Protein AF-A0A1E3Y481-F1 (afdb_monomer_lite)

Structure (mmCIF, N/CA/C/O backbone):
data_AF-A0A1E3Y481-F1
#
_entry.id   AF-A0A1E3Y481-F1
#
loop_
_atom_site.group_PDB
_atom_site.id
_atom_site.type_symbol
_atom_site.label_atom_id
_atom_site.label_alt_id
_atom_site.label_comp_id
_atom_site.label_asym_id
_atom_site.label_entity_id
_atom_site.label_seq_id
_atom_site.pdbx_PDB_ins_code
_atom_site.Cartn_x
_atom_site.Cartn_y
_atom_site.Cartn_z
_atom_site.occupancy
_atom_site.B_iso_or_equiv
_atom_site.auth_seq_id
_atom_site.auth_comp_id
_atom_site.auth_asym_id
_atom_site.auth_atom_id
_atom_site.pdbx_PDB_model_num
ATOM 1 N N . MET A 1 1 ? 5.334 -4.000 24.394 1.00 36.66 1 MET A N 1
ATOM 2 C CA . MET A 1 1 ? 6.433 -3.438 23.581 1.00 36.66 1 MET A CA 1
ATOM 3 C C . MET A 1 1 ? 5.927 -3.309 22.149 1.00 36.66 1 MET A C 1
ATOM 5 O O . MET A 1 1 ? 5.441 -4.319 21.649 1.00 36.66 1 MET A O 1
ATOM 9 N N . PRO A 1 2 ? 5.956 -2.126 21.507 1.00 49.66 2 PRO A N 1
ATOM 10 C CA . PRO A 1 2 ? 5.794 -2.038 20.054 1.00 49.66 2 PRO A CA 1
ATOM 11 C C . PRO A 1 2 ? 6.847 -2.936 19.402 1.00 49.66 2 PRO A C 1
ATOM 13 O O . PRO A 1 2 ? 7.994 -2.939 19.856 1.00 49.66 2 PRO A O 1
ATOM 16 N N . SER A 1 3 ? 6.473 -3.729 18.400 1.00 59.78 3 SER A N 1
ATOM 17 C CA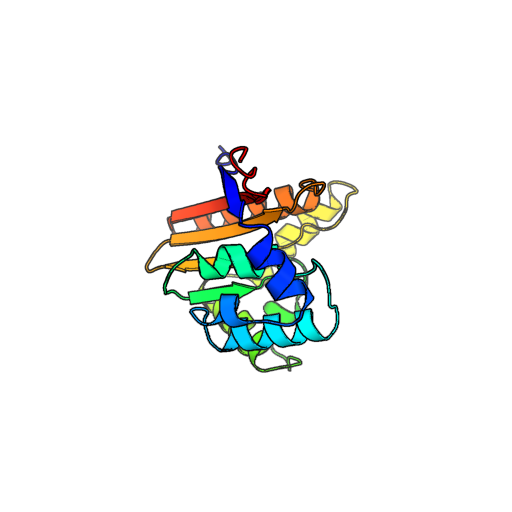 . SER A 1 3 ? 7.478 -4.497 17.672 1.00 59.78 3 SER A CA 1
ATOM 18 C C . SER A 1 3 ? 8.288 -3.515 16.825 1.00 59.78 3 SER A C 1
ATOM 20 O O . SER A 1 3 ? 7.753 -2.527 16.319 1.00 59.78 3 SER A O 1
ATOM 22 N N . ALA A 1 4 ? 9.594 -3.741 16.698 1.00 78.56 4 ALA A N 1
ATOM 23 C CA . ALA A 1 4 ? 10.413 -2.919 15.818 1.00 78.56 4 ALA A CA 1
ATOM 24 C C . ALA A 1 4 ? 9.890 -3.039 14.377 1.00 78.56 4 ALA A C 1
ATOM 26 O O . ALA A 1 4 ? 9.657 -4.150 13.891 1.00 78.56 4 ALA A O 1
ATOM 27 N N . VAL A 1 5 ? 9.711 -1.901 13.697 1.00 87.50 5 VAL A N 1
ATOM 28 C CA . VAL A 1 5 ? 9.415 -1.895 12.261 1.00 87.50 5 VAL A CA 1
ATOM 29 C C . VAL A 1 5 ? 10.583 -2.547 11.539 1.00 87.50 5 VAL A C 1
ATOM 31 O O . VAL A 1 5 ? 11.727 -2.113 11.678 1.00 87.50 5 VAL A O 1
ATOM 34 N N . THR A 1 6 ? 10.301 -3.617 10.801 1.00 92.12 6 THR A N 1
ATOM 35 C CA . THR A 1 6 ? 11.345 -4.355 10.091 1.00 92.12 6 THR A CA 1
ATOM 36 C C . THR A 1 6 ? 11.778 -3.547 8.877 1.00 92.12 6 THR A C 1
ATOM 38 O O . THR A 1 6 ? 10.942 -3.118 8.087 1.00 92.12 6 THR A O 1
ATOM 41 N N . GLN A 1 7 ? 13.079 -3.332 8.720 1.00 93.19 7 GLN A N 1
ATOM 42 C CA . GLN A 1 7 ? 13.635 -2.660 7.550 1.00 93.19 7 GLN A CA 1
ATOM 43 C C . GLN A 1 7 ? 14.271 -3.698 6.634 1.00 93.19 7 GLN A C 1
ATOM 45 O O . GLN A 1 7 ? 15.015 -4.567 7.085 1.00 93.19 7 GLN A O 1
ATOM 50 N N . THR A 1 8 ? 13.950 -3.643 5.348 1.00 93.12 8 THR A N 1
ATOM 51 C CA . THR A 1 8 ? 14.482 -4.569 4.346 1.00 93.12 8 THR A CA 1
ATOM 52 C C . THR A 1 8 ? 14.907 -3.794 3.115 1.00 93.12 8 THR A C 1
ATOM 54 O O . THR A 1 8 ? 14.211 -2.881 2.678 1.00 93.12 8 THR A O 1
ATOM 57 N N . THR A 1 9 ? 16.043 -4.179 2.541 1.00 93.69 9 THR A N 1
ATOM 58 C CA . THR A 1 9 ? 16.527 -3.614 1.283 1.00 93.69 9 THR A CA 1
ATOM 59 C C . THR A 1 9 ? 16.381 -4.646 0.178 1.00 93.69 9 THR A C 1
ATOM 61 O O . THR A 1 9 ? 16.890 -5.760 0.297 1.00 93.69 9 THR A O 1
ATOM 64 N N . LEU A 1 10 ? 15.712 -4.267 -0.908 1.00 94.31 10 LEU A N 1
ATOM 65 C CA . LEU A 1 10 ? 15.644 -5.049 -2.138 1.00 94.31 10 LEU A CA 1
ATOM 66 C C . LEU A 1 10 ? 16.409 -4.319 -3.241 1.00 94.31 10 LEU A C 1
ATOM 68 O O . LEU A 1 10 ? 16.319 -3.100 -3.372 1.00 94.31 10 LEU A O 1
ATOM 72 N N . THR A 1 11 ? 17.143 -5.071 -4.059 1.00 95.12 11 THR A N 1
ATOM 73 C CA . THR A 1 11 ? 17.815 -4.503 -5.232 1.00 95.12 11 THR A CA 1
ATOM 74 C C . THR A 1 11 ? 16.983 -4.729 -6.488 1.00 95.12 11 THR A C 1
ATOM 76 O O . THR A 1 11 ? 16.369 -5.787 -6.644 1.00 95.12 11 THR A O 1
ATOM 79 N N . TYR A 1 12 ? 16.976 -3.751 -7.394 1.00 94.69 12 TYR A N 1
ATOM 80 C CA . TYR A 1 12 ? 16.317 -3.847 -8.699 1.00 94.69 12 TYR A CA 1
ATOM 81 C C . TYR A 1 12 ? 17.278 -3.539 -9.842 1.00 94.69 12 TYR A C 1
ATOM 83 O O . TYR A 1 12 ? 18.234 -2.780 -9.681 1.00 94.69 12 TYR A O 1
ATOM 91 N N . SER A 1 13 ? 17.042 -4.119 -11.021 1.00 94.38 13 SER A N 1
ATOM 92 C CA . SER A 1 13 ? 17.842 -3.772 -12.195 1.00 94.38 13 SER A CA 1
ATOM 93 C C . SER A 1 13 ? 17.382 -2.430 -12.767 1.00 94.38 13 SER A C 1
ATOM 95 O O . SER A 1 13 ? 16.182 -2.176 -12.885 1.00 94.38 13 SER A O 1
ATOM 97 N N . SER A 1 14 ? 18.310 -1.575 -13.203 1.00 92.19 14 SER A N 1
ATOM 98 C CA . SER A 1 14 ? 17.945 -0.330 -13.899 1.00 92.19 14 SER A CA 1
ATOM 99 C C . SER A 1 14 ? 17.069 -0.598 -15.131 1.00 92.19 14 SER A C 1
ATOM 101 O O . SER A 1 14 ? 16.198 0.205 -15.456 1.00 92.19 14 SER A O 1
ATOM 103 N N . ALA A 1 15 ? 17.223 -1.765 -15.766 1.00 94.62 15 ALA A N 1
ATOM 104 C CA . ALA A 1 15 ? 16.384 -2.200 -16.876 1.00 94.62 15 ALA A CA 1
ATOM 105 C C . ALA A 1 15 ? 14.901 -2.372 -16.492 1.00 94.62 15 ALA A C 1
ATOM 107 O O . ALA A 1 15 ? 14.039 -2.045 -17.305 1.00 94.62 15 ALA A O 1
ATOM 108 N N . ASP A 1 16 ? 14.584 -2.833 -15.275 1.00 95.56 16 ASP A N 1
ATOM 109 C CA . ASP A 1 16 ? 13.196 -2.925 -14.792 1.00 95.56 16 ASP A CA 1
ATOM 110 C C . ASP A 1 16 ? 12.542 -1.546 -14.707 1.00 95.56 16 ASP A C 1
ATOM 112 O O . ASP A 1 16 ? 11.426 -1.347 -15.192 1.00 95.56 16 ASP A O 1
ATOM 116 N N . LEU A 1 17 ? 13.259 -0.574 -14.136 1.00 95.81 17 LEU A N 1
ATOM 117 C CA . LEU A 1 17 ? 12.768 0.796 -14.015 1.00 95.81 17 LEU A CA 1
ATOM 118 C C . LEU A 1 17 ? 12.625 1.463 -15.390 1.00 95.81 17 LEU A C 1
ATOM 120 O O . LEU A 1 17 ? 11.649 2.172 -15.631 1.00 95.81 17 LEU A O 1
ATOM 124 N N . GLU A 1 18 ? 13.560 1.232 -16.311 1.00 95.75 18 GLU A N 1
ATOM 125 C CA . GLU A 1 18 ? 13.465 1.776 -17.669 1.00 95.75 18 GLU A CA 1
ATOM 126 C C . GLU A 1 18 ? 12.307 1.166 -18.466 1.00 95.75 18 GLU A C 1
ATOM 128 O O . GLU A 1 18 ? 11.561 1.901 -19.119 1.00 95.75 18 GLU A O 1
ATOM 133 N N . ARG A 1 19 ? 12.075 -0.149 -18.358 1.00 96.62 19 ARG A N 1
ATOM 134 C CA . ARG A 1 19 ? 10.870 -0.794 -18.907 1.00 96.62 19 ARG A CA 1
ATOM 135 C C . ARG A 1 19 ? 9.603 -0.157 -18.342 1.00 96.62 19 ARG A C 1
ATOM 137 O O . ARG A 1 19 ? 8.731 0.272 -19.100 1.00 96.62 19 ARG A O 1
ATOM 144 N N . TRP A 1 20 ? 9.544 0.004 -17.023 1.00 96.88 20 TRP A N 1
ATOM 145 C CA . TRP A 1 20 ? 8.416 0.639 -16.352 1.00 96.88 20 TRP A CA 1
ATOM 146 C C . TRP A 1 20 ? 8.155 2.067 -16.856 1.00 96.88 20 TRP A C 1
ATOM 148 O O . TRP A 1 20 ? 7.018 2.426 -17.177 1.00 96.88 20 TRP A O 1
ATOM 158 N N . LYS A 1 21 ? 9.196 2.893 -16.999 1.00 95.69 21 LYS A N 1
ATOM 159 C CA . LYS A 1 21 ? 9.067 4.256 -17.543 1.00 95.69 21 LYS A CA 1
ATOM 160 C C . LYS A 1 21 ? 8.516 4.263 -18.972 1.00 95.69 21 LYS A C 1
ATOM 162 O O . LYS A 1 21 ? 7.734 5.149 -19.311 1.00 95.69 21 LYS A O 1
ATOM 167 N N . ARG A 1 22 ? 8.853 3.252 -19.780 1.00 96.12 22 ARG A N 1
ATOM 168 C CA . ARG A 1 22 ? 8.366 3.051 -21.160 1.00 96.12 22 ARG A CA 1
ATOM 169 C C . ARG A 1 22 ? 6.982 2.400 -21.250 1.00 96.12 22 ARG A C 1
ATOM 171 O O . ARG A 1 22 ? 6.579 1.971 -22.325 1.00 96.12 22 ARG A O 1
ATOM 178 N N . LYS A 1 23 ? 6.241 2.357 -20.140 1.00 96.25 23 LYS A N 1
ATOM 179 C CA . LYS A 1 23 ? 4.905 1.751 -20.027 1.00 96.25 23 LYS A CA 1
ATOM 180 C C . LYS A 1 23 ? 4.861 0.234 -20.218 1.00 96.25 23 LYS A C 1
ATOM 182 O O . LYS A 1 23 ? 3.783 -0.329 -20.380 1.00 96.25 23 LYS A O 1
ATOM 187 N N . ASP A 1 24 ? 5.996 -0.450 -20.117 1.00 96.75 24 ASP A N 1
ATOM 188 C CA . ASP A 1 24 ? 5.992 -1.903 -20.001 1.00 96.75 24 ASP A CA 1
ATOM 189 C C . ASP A 1 24 ? 5.544 -2.291 -18.580 1.00 96.75 24 ASP A C 1
ATOM 191 O O . ASP A 1 24 ? 6.203 -1.989 -17.581 1.00 96.75 24 ASP A O 1
ATOM 195 N N . ARG A 1 25 ? 4.371 -2.929 -18.493 1.00 96.25 25 ARG A N 1
ATOM 196 C CA . ARG A 1 25 ? 3.734 -3.375 -17.240 1.00 96.25 25 ARG A CA 1
ATOM 197 C C . ARG A 1 25 ? 3.917 -4.869 -16.976 1.00 96.25 25 ARG A C 1
ATOM 199 O O . ARG A 1 25 ? 3.234 -5.419 -16.113 1.00 96.25 25 ARG A O 1
ATOM 206 N N . SER A 1 26 ? 4.820 -5.535 -17.696 1.00 95.06 26 SER A N 1
ATOM 207 C CA . SER A 1 26 ? 5.082 -6.975 -17.561 1.00 95.06 26 SER A CA 1
ATOM 208 C C . SER A 1 26 ? 5.472 -7.399 -16.143 1.00 95.06 26 SER A C 1
ATOM 210 O O . SER A 1 26 ? 5.139 -8.515 -15.747 1.00 95.06 26 SER A O 1
ATOM 212 N N . LEU A 1 27 ? 6.066 -6.495 -15.355 1.00 94.06 27 LEU A N 1
ATOM 213 C CA . LEU A 1 27 ? 6.375 -6.687 -13.933 1.00 94.06 27 LEU A CA 1
ATOM 214 C C . LEU A 1 27 ? 5.143 -7.116 -13.113 1.00 94.06 27 LEU A C 1
ATOM 216 O O . LEU A 1 27 ? 5.248 -7.938 -12.213 1.00 94.06 27 LEU A O 1
ATOM 220 N N . LEU A 1 28 ? 3.949 -6.636 -13.474 1.00 93.81 28 LEU A N 1
ATOM 221 C CA . LEU A 1 28 ? 2.707 -6.950 -12.764 1.00 93.81 28 LEU A CA 1
ATOM 222 C C . LEU A 1 28 ? 2.059 -8.273 -13.207 1.00 93.81 28 LEU A C 1
ATOM 224 O O . LEU A 1 28 ? 0.961 -8.590 -12.751 1.00 93.81 28 LEU A O 1
ATOM 228 N N . ARG A 1 29 ? 2.672 -9.053 -14.111 1.00 91.31 29 ARG A N 1
ATOM 229 C CA . ARG A 1 29 ? 2.039 -10.249 -14.705 1.00 91.31 29 ARG A CA 1
ATOM 230 C C . ARG A 1 29 ? 1.555 -11.248 -13.650 1.00 91.31 29 ARG A C 1
ATOM 232 O O . ARG A 1 29 ? 0.452 -11.768 -13.805 1.00 91.31 29 ARG A O 1
ATOM 239 N N . GLY A 1 30 ? 2.349 -11.469 -12.601 1.00 87.62 30 GLY A N 1
ATOM 240 C CA . GLY A 1 30 ? 2.040 -12.388 -11.498 1.00 87.62 30 GLY A CA 1
ATOM 241 C C . GLY A 1 30 ? 1.150 -11.808 -10.393 1.00 87.62 30 GLY A C 1
ATOM 242 O O . GLY A 1 30 ? 0.739 -12.546 -9.504 1.00 87.62 30 GLY A O 1
ATOM 243 N N . CYS A 1 31 ? 0.836 -10.510 -10.432 1.00 90.75 31 CYS A N 1
ATOM 244 C CA . CYS A 1 31 ? 0.016 -9.863 -9.409 1.00 90.75 31 CYS A CA 1
ATOM 245 C C . CYS A 1 31 ? -1.467 -10.242 -9.535 1.00 90.75 31 CYS A C 1
ATOM 247 O O . CYS A 1 31 ? -1.970 -10.518 -10.630 1.00 90.75 31 CYS A O 1
ATOM 249 N N . GLN A 1 32 ? -2.194 -10.152 -8.416 1.00 91.25 32 GLN A N 1
ATOM 250 C CA . GLN A 1 32 ? -3.650 -10.308 -8.384 1.00 91.25 32 GLN A CA 1
ATOM 251 C C . GLN A 1 32 ? -4.320 -9.398 -9.439 1.00 91.25 32 GLN A C 1
ATOM 253 O O . GLN A 1 32 ? -3.977 -8.213 -9.516 1.00 91.25 32 GLN A O 1
ATOM 258 N N . PRO A 1 33 ? -5.302 -9.891 -10.226 1.00 92.62 33 PRO A N 1
ATOM 259 C CA . PRO A 1 33 ? -5.858 -9.149 -11.362 1.00 92.62 33 PRO A CA 1
ATOM 260 C C . PRO A 1 33 ? -6.369 -7.739 -11.034 1.00 92.62 33 PRO A C 1
ATOM 262 O O . PRO A 1 33 ? -6.106 -6.809 -11.796 1.00 92.62 33 PRO A O 1
ATOM 265 N N . LEU A 1 34 ? -7.051 -7.568 -9.894 1.00 93.62 34 LEU A N 1
ATOM 266 C CA . LEU A 1 34 ? -7.570 -6.268 -9.449 1.00 93.62 34 LEU A CA 1
ATOM 267 C C . LEU A 1 34 ? -6.442 -5.268 -9.152 1.00 93.62 34 LEU A C 1
ATOM 269 O O . LEU A 1 34 ? -6.475 -4.139 -9.640 1.00 93.62 34 LEU A O 1
ATOM 273 N N . VAL A 1 35 ? -5.416 -5.694 -8.407 1.00 94.50 35 VAL A N 1
ATOM 274 C CA . VAL A 1 35 ? -4.240 -4.866 -8.086 1.00 94.50 35 VAL A CA 1
ATOM 275 C C . VAL A 1 35 ? -3.470 -4.516 -9.352 1.00 94.50 35 VAL A C 1
ATOM 277 O O . VAL A 1 35 ? -3.134 -3.352 -9.561 1.00 94.50 35 VAL A O 1
ATOM 280 N N . ARG A 1 36 ? -3.252 -5.501 -10.234 1.00 94.69 36 ARG A N 1
ATOM 281 C CA . ARG A 1 36 ? -2.614 -5.294 -11.537 1.00 94.69 36 ARG A CA 1
ATOM 282 C C . ARG A 1 36 ? -3.340 -4.217 -12.334 1.00 94.69 36 ARG A C 1
ATOM 284 O O . ARG A 1 36 ? -2.707 -3.267 -12.777 1.00 94.69 36 ARG A O 1
ATOM 291 N N . ARG A 1 37 ? -4.664 -4.334 -12.484 1.00 95.50 37 ARG A N 1
ATOM 292 C CA . ARG A 1 37 ? -5.469 -3.365 -13.241 1.00 95.50 37 ARG A CA 1
ATOM 293 C C . ARG A 1 37 ? -5.373 -1.960 -12.641 1.00 95.50 37 ARG A C 1
ATOM 295 O O . ARG A 1 37 ? -5.149 -1.005 -13.382 1.00 95.50 37 ARG A O 1
ATOM 302 N N . LEU A 1 38 ? -5.491 -1.835 -11.317 1.00 95.75 38 LEU A N 1
ATOM 303 C CA . LEU A 1 38 ? -5.391 -0.550 -10.624 1.00 95.75 38 LEU A CA 1
ATOM 304 C C . LEU A 1 38 ? -4.011 0.101 -10.800 1.00 95.75 38 LEU A C 1
ATOM 306 O O . LEU A 1 38 ? -3.928 1.281 -11.148 1.00 95.75 38 LEU A O 1
ATOM 310 N N . LEU A 1 39 ? -2.933 -0.645 -10.543 1.00 95.56 39 LEU A N 1
ATOM 311 C CA . LEU A 1 39 ? -1.569 -0.121 -10.632 1.00 95.56 39 LEU A CA 1
ATOM 312 C C . LEU A 1 39 ? -1.196 0.236 -12.069 1.00 95.56 39 LEU A C 1
ATOM 314 O O . LEU A 1 39 ? -0.617 1.299 -12.278 1.00 95.56 39 LEU A O 1
ATOM 318 N N . THR A 1 40 ? -1.591 -0.575 -13.056 1.00 96.38 40 THR A N 1
ATOM 319 C CA . THR A 1 40 ? -1.442 -0.237 -14.478 1.00 96.38 40 THR A CA 1
ATOM 320 C C . THR A 1 40 ? -2.125 1.091 -14.799 1.00 96.38 40 THR A C 1
ATOM 322 O O . THR A 1 40 ? -1.465 2.008 -15.283 1.00 96.38 40 THR A O 1
ATOM 325 N N . ALA A 1 41 ? -3.407 1.252 -14.449 1.00 95.56 41 ALA A N 1
ATOM 326 C CA . ALA A 1 41 ? -4.148 2.484 -14.732 1.00 95.56 41 ALA A CA 1
ATOM 327 C C . ALA A 1 41 ? -3.503 3.722 -14.076 1.00 95.56 41 ALA A C 1
ATOM 329 O O . ALA A 1 41 ? -3.346 4.773 -14.706 1.00 95.56 41 ALA A O 1
ATOM 330 N N . LYS A 1 42 ? -3.070 3.597 -12.814 1.00 94.81 42 LYS A N 1
ATOM 331 C CA . LYS A 1 42 ? -2.366 4.666 -12.090 1.00 94.81 42 LYS A CA 1
ATOM 332 C C . LYS A 1 42 ? -1.026 5.024 -12.740 1.00 94.81 42 LYS A C 1
ATOM 334 O O . LYS A 1 42 ? -0.734 6.211 -12.899 1.00 94.81 42 LYS A O 1
ATOM 339 N N . ALA A 1 43 ? -0.234 4.023 -13.117 1.00 95.75 43 ALA A N 1
ATOM 340 C CA . ALA A 1 43 ? 1.075 4.201 -13.739 1.00 95.75 43 ALA A CA 1
ATOM 341 C C . ALA A 1 43 ? 0.987 4.798 -15.146 1.00 95.75 43 ALA A C 1
ATOM 343 O O . ALA A 1 43 ? 1.813 5.630 -15.515 1.00 95.75 43 ALA A O 1
ATOM 344 N N . ASP A 1 44 ? -0.032 4.429 -15.919 1.00 95.25 44 ASP A N 1
ATOM 345 C CA . ASP A 1 44 ? -0.240 4.963 -17.266 1.00 95.25 44 ASP A CA 1
ATOM 346 C C . ASP A 1 44 ? -0.717 6.417 -17.247 1.00 95.25 44 ASP A C 1
ATOM 348 O O . ASP A 1 44 ? -0.326 7.200 -18.114 1.00 95.25 44 ASP A O 1
ATOM 352 N N . THR A 1 45 ? -1.476 6.799 -16.214 1.00 95.31 45 THR A N 1
ATOM 353 C CA . THR A 1 45 ? -1.890 8.192 -15.967 1.00 95.31 45 THR A CA 1
ATOM 354 C C . THR A 1 45 ? -0.722 9.067 -15.498 1.00 95.31 45 THR A C 1
ATOM 356 O O . THR A 1 45 ? -0.716 10.278 -15.708 1.00 95.31 45 THR A O 1
ATOM 359 N N . ARG A 1 46 ? 0.271 8.481 -14.817 1.00 91.94 46 ARG A N 1
ATOM 360 C CA . ARG A 1 46 ? 1.412 9.199 -14.226 1.00 91.94 46 ARG A CA 1
ATOM 361 C C . ARG A 1 46 ? 2.719 8.491 -14.596 1.00 91.94 46 ARG A C 1
ATOM 363 O O . ARG A 1 46 ? 3.344 7.888 -13.717 1.00 91.94 46 ARG A O 1
ATOM 370 N N . PRO A 1 47 ? 3.118 8.541 -15.880 1.00 88.94 47 PRO A N 1
ATOM 371 C CA . PRO A 1 47 ? 4.295 7.830 -16.356 1.00 88.94 47 PRO A CA 1
ATOM 372 C C . PRO A 1 47 ? 5.569 8.346 -15.677 1.00 88.94 47 PRO A C 1
ATOM 374 O O . PRO A 1 47 ? 5.638 9.484 -15.212 1.00 88.94 47 PRO A O 1
ATOM 377 N N . GLY A 1 48 ? 6.590 7.494 -15.615 1.00 92.94 48 GLY A N 1
ATOM 378 C CA . GLY A 1 48 ? 7.856 7.782 -14.943 1.00 92.94 48 GLY A CA 1
ATOM 379 C C . GLY A 1 48 ? 8.138 6.776 -13.831 1.00 92.94 48 GLY A C 1
ATOM 380 O O . GLY A 1 48 ? 7.833 5.599 -13.972 1.00 92.94 48 GLY A O 1
ATOM 381 N N . ARG A 1 49 ? 8.727 7.236 -12.718 1.00 93.88 49 ARG A N 1
ATOM 382 C CA . ARG A 1 49 ? 9.107 6.370 -11.582 1.00 93.88 49 ARG A CA 1
ATOM 383 C C . ARG A 1 49 ? 7.953 5.994 -10.646 1.00 93.88 49 ARG A C 1
ATOM 385 O O . ARG A 1 49 ? 8.121 5.132 -9.794 1.00 93.88 49 ARG A O 1
ATOM 392 N N . ARG A 1 50 ? 6.812 6.688 -10.732 1.00 93.50 50 ARG A N 1
ATOM 393 C CA . ARG A 1 50 ? 5.700 6.501 -9.786 1.00 93.50 50 ARG A CA 1
ATOM 394 C C . ARG A 1 50 ? 5.145 5.081 -9.884 1.00 93.50 50 ARG A C 1
ATOM 396 O O . ARG A 1 50 ? 5.051 4.536 -10.983 1.00 93.50 50 ARG A O 1
ATOM 403 N N . PHE A 1 51 ? 4.774 4.523 -8.734 1.00 95.88 51 PHE A N 1
ATOM 404 C CA . PHE A 1 51 ? 4.229 3.172 -8.563 1.00 95.88 51 PHE A CA 1
ATOM 405 C C . PHE A 1 51 ? 5.175 2.021 -8.952 1.00 95.88 51 PHE A C 1
ATOM 407 O O . PHE A 1 51 ? 4.783 0.858 -8.872 1.00 95.88 51 PHE A O 1
ATOM 414 N N . PHE A 1 52 ? 6.411 2.323 -9.380 1.00 97.06 52 PHE A N 1
ATOM 415 C CA . PHE A 1 52 ? 7.406 1.303 -9.709 1.00 97.06 52 PHE A CA 1
ATOM 416 C C . PHE A 1 52 ? 7.753 0.467 -8.483 1.00 97.06 52 PHE A C 1
ATOM 418 O O . PHE A 1 52 ? 7.826 -0.752 -8.586 1.00 97.06 52 PHE A O 1
ATOM 425 N N . GLY A 1 53 ? 7.964 1.114 -7.333 1.00 96.56 53 GLY A N 1
ATOM 426 C CA . GLY A 1 53 ? 8.415 0.417 -6.140 1.00 96.56 53 GLY A CA 1
ATOM 427 C C . GLY A 1 53 ? 7.382 -0.586 -5.646 1.00 96.56 53 GLY A C 1
ATOM 428 O O . GLY A 1 53 ? 7.698 -1.747 -5.416 1.00 96.56 53 GLY A O 1
ATOM 429 N N . GLU A 1 54 ? 6.129 -0.158 -5.573 1.00 96.44 54 GLU A N 1
ATOM 430 C CA . GLU A 1 54 ? 4.996 -0.984 -5.177 1.00 96.44 54 GLU A CA 1
ATOM 431 C C . GLU A 1 54 ? 4.797 -2.152 -6.148 1.00 96.44 54 GLU A C 1
ATOM 433 O O . GLU A 1 54 ? 4.617 -3.290 -5.717 1.00 96.44 54 GLU A O 1
ATOM 438 N N . ALA A 1 55 ? 4.894 -1.892 -7.457 1.00 95.94 55 ALA A N 1
ATOM 439 C CA . ALA A 1 55 ? 4.834 -2.934 -8.476 1.00 95.94 55 ALA A CA 1
ATOM 440 C C . ALA A 1 55 ? 5.990 -3.936 -8.349 1.00 95.94 55 ALA A C 1
ATOM 442 O O . ALA A 1 55 ? 5.770 -5.138 -8.483 1.00 95.94 55 ALA A O 1
ATOM 443 N N . TYR A 1 56 ? 7.205 -3.458 -8.072 1.00 96.31 56 TYR A N 1
ATOM 444 C CA . TYR A 1 56 ? 8.389 -4.298 -7.920 1.00 96.31 56 TYR A CA 1
ATOM 445 C C . TYR A 1 56 ? 8.302 -5.178 -6.678 1.00 96.31 56 TYR A C 1
ATOM 447 O O . TYR A 1 56 ? 8.543 -6.378 -6.772 1.00 96.31 56 TYR A O 1
ATOM 455 N N . VAL A 1 57 ? 7.904 -4.617 -5.534 1.00 95.25 57 VAL A N 1
ATOM 456 C CA . VAL A 1 57 ? 7.680 -5.400 -4.314 1.00 95.25 57 VAL A CA 1
ATOM 457 C C . VAL A 1 57 ? 6.609 -6.454 -4.572 1.00 95.25 57 VAL A C 1
ATOM 459 O O . VAL A 1 57 ? 6.884 -7.635 -4.413 1.00 95.25 57 VAL A O 1
ATOM 462 N N . LEU A 1 58 ? 5.435 -6.077 -5.087 1.00 94.06 58 LEU A N 1
ATOM 463 C CA . LEU A 1 58 ? 4.366 -7.040 -5.378 1.00 94.06 58 LEU A CA 1
ATOM 464 C C . LEU A 1 58 ? 4.794 -8.162 -6.332 1.00 94.06 58 LEU A C 1
ATOM 466 O O . LEU A 1 58 ? 4.416 -9.312 -6.126 1.00 94.06 58 LEU A O 1
ATOM 470 N N . ALA A 1 59 ? 5.593 -7.854 -7.355 1.00 91.75 59 ALA A N 1
ATOM 471 C CA . ALA A 1 59 ? 6.091 -8.850 -8.301 1.00 91.75 59 ALA A CA 1
ATOM 472 C C . ALA A 1 59 ? 7.016 -9.896 -7.655 1.00 91.75 59 ALA A C 1
ATOM 474 O O . ALA A 1 59 ? 7.095 -11.022 -8.146 1.00 91.75 59 ALA A O 1
ATOM 475 N N . ASN A 1 60 ? 7.693 -9.539 -6.561 1.00 89.12 60 ASN A N 1
ATOM 476 C CA . ASN A 1 60 ? 8.596 -10.423 -5.823 1.00 89.12 60 ASN A CA 1
ATOM 477 C C . ASN A 1 60 ? 7.902 -11.178 -4.676 1.00 89.12 60 ASN A C 1
ATOM 479 O O . ASN A 1 60 ? 8.490 -12.095 -4.110 1.00 89.12 60 ASN A O 1
ATOM 483 N N . GLU A 1 61 ? 6.654 -10.840 -4.344 1.00 81.06 61 GLU A N 1
ATOM 484 C CA . GLU A 1 61 ? 5.970 -11.332 -3.139 1.00 81.06 61 GLU A CA 1
ATOM 485 C C . GLU A 1 61 ? 5.078 -12.571 -3.360 1.00 81.06 61 GLU A C 1
ATOM 487 O O . GLU A 1 61 ? 4.284 -12.961 -2.502 1.00 81.06 61 GLU A O 1
ATOM 492 N N . GLY A 1 62 ? 5.263 -13.267 -4.485 1.00 70.69 62 GLY A N 1
ATOM 493 C CA . GLY A 1 62 ? 4.626 -14.555 -4.763 1.00 70.69 62 GLY A CA 1
ATOM 494 C C . GLY A 1 62 ? 3.106 -14.484 -4.959 1.00 70.69 62 GLY A C 1
ATOM 495 O O . GLY A 1 62 ? 2.542 -13.451 -5.312 1.00 70.69 62 GLY A O 1
ATOM 496 N N . THR A 1 63 ? 2.431 -15.627 -4.786 1.00 68.38 63 THR A N 1
ATOM 497 C CA . THR A 1 63 ? 0.970 -15.734 -4.942 1.00 68.38 63 THR A CA 1
ATOM 498 C C . THR A 1 63 ? 0.273 -15.592 -3.588 1.00 68.38 63 THR A C 1
ATOM 500 O O . THR A 1 63 ? 0.631 -16.248 -2.611 1.00 68.38 63 THR A O 1
ATOM 503 N N . GLY A 1 64 ? -0.733 -14.722 -3.515 1.00 78.06 64 GLY A N 1
ATOM 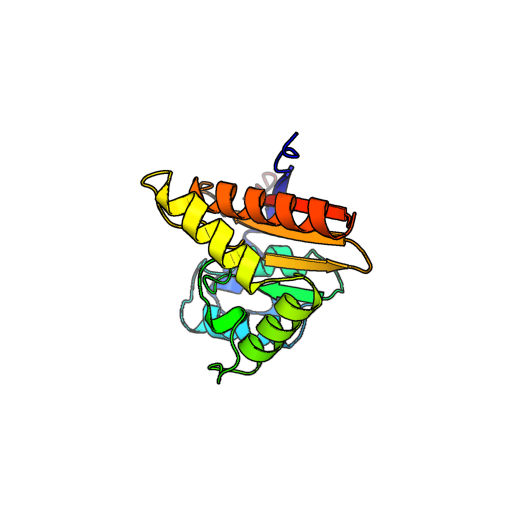504 C CA . GLY A 1 64 ? -1.465 -14.438 -2.284 1.00 78.06 64 GLY A CA 1
ATOM 505 C C . GLY A 1 64 ? -2.475 -13.310 -2.459 1.00 78.06 64 GLY A C 1
ATOM 506 O O . GLY A 1 64 ? -2.527 -12.657 -3.504 1.00 78.06 64 GLY A O 1
ATOM 507 N N . GLU A 1 65 ? -3.291 -13.089 -1.430 1.00 91.06 65 GLU A N 1
ATOM 508 C CA . GLU A 1 65 ? -4.181 -11.933 -1.382 1.00 91.06 65 GLU A CA 1
ATOM 509 C C . GLU A 1 65 ? -3.325 -10.681 -1.141 1.00 91.06 65 GLU A C 1
ATOM 511 O O . GLU A 1 65 ? -2.564 -10.610 -0.174 1.00 91.06 65 GLU A O 1
ATOM 516 N N . SER A 1 66 ? -3.421 -9.704 -2.040 1.00 93.81 66 SER A N 1
ATOM 517 C CA . SER A 1 66 ? -2.609 -8.487 -1.995 1.00 93.81 66 SER A CA 1
ATOM 518 C C . SER A 1 66 ? -3.453 -7.260 -2.288 1.00 93.81 66 SER A C 1
ATOM 520 O O . SER A 1 66 ? -4.400 -7.303 -3.073 1.00 93.81 66 SER A O 1
ATOM 522 N N . TRP A 1 67 ? -3.083 -6.153 -1.656 1.00 95.75 67 TRP A N 1
ATOM 523 C CA . TRP A 1 67 ? -3.788 -4.891 -1.763 1.00 95.75 67 TRP A CA 1
ATOM 524 C C . TRP A 1 67 ? -2.804 -3.733 -1.856 1.00 95.75 67 TRP A C 1
ATOM 526 O O . TRP A 1 67 ? -1.858 -3.632 -1.080 1.00 95.75 67 TRP A O 1
ATOM 536 N N . TYR A 1 68 ? -3.077 -2.822 -2.781 1.00 94.38 68 TYR A N 1
ATOM 537 C CA . TYR A 1 68 ? -2.536 -1.471 -2.798 1.00 94.38 68 TYR A CA 1
ATOM 538 C C . TYR A 1 68 ? -3.374 -0.555 -1.886 1.00 94.38 68 TYR A C 1
ATOM 540 O O . TYR A 1 68 ? -4.590 -0.438 -2.062 1.00 94.38 68 TYR A O 1
ATOM 548 N N . GLY A 1 69 ? -2.726 0.078 -0.908 1.00 87.06 69 GLY A N 1
ATOM 549 C CA . GLY A 1 69 ? -3.339 0.734 0.250 1.00 87.06 69 GLY A CA 1
ATOM 550 C C . GLY A 1 69 ? -3.374 2.267 0.226 1.00 87.06 69 GLY A C 1
ATOM 551 O O . GLY A 1 69 ? -3.819 2.874 1.199 1.00 87.06 69 GLY A O 1
ATOM 552 N N . SER A 1 70 ? -2.983 2.933 -0.867 1.00 80.12 70 SER A N 1
ATOM 553 C CA . SER A 1 70 ? -2.877 4.409 -0.936 1.00 80.12 70 SER A CA 1
ATOM 554 C C . SER A 1 70 ? -4.229 5.151 -1.072 1.00 80.12 70 SER A C 1
ATOM 556 O O . SER A 1 70 ? -4.413 6.040 -1.905 1.00 80.12 70 SER A O 1
ATOM 558 N N . PHE A 1 71 ? -5.226 4.778 -0.265 1.00 83.44 71 PHE A N 1
ATOM 559 C CA . PHE A 1 71 ? -6.584 5.333 -0.303 1.00 83.44 71 PHE A CA 1
ATOM 560 C C . PHE A 1 71 ? -7.024 6.047 0.989 1.00 83.44 71 PHE A C 1
ATOM 562 O O . PHE A 1 71 ? -8.224 6.217 1.232 1.00 83.44 71 PHE A O 1
ATOM 569 N N . LYS A 1 72 ? -6.067 6.460 1.832 1.00 89.88 72 LYS A N 1
ATOM 570 C CA . LYS A 1 72 ? -6.326 7.074 3.154 1.00 89.88 72 LYS A CA 1
ATOM 571 C C . LYS A 1 72 ? -7.289 6.239 4.014 1.00 89.88 72 LYS A C 1
ATOM 573 O O . LYS A 1 72 ? -8.190 6.766 4.667 1.00 89.88 72 LYS A O 1
ATOM 578 N N . TRP A 1 73 ? -7.143 4.915 3.972 1.00 95.06 73 TRP A N 1
ATOM 579 C CA . TRP A 1 73 ? -8.133 4.020 4.567 1.00 95.06 73 TRP A CA 1
ATOM 580 C C . TRP A 1 73 ? -8.108 3.973 6.091 1.00 95.06 73 TRP A C 1
ATOM 582 O O . TRP A 1 73 ? -9.134 3.676 6.687 1.00 95.06 73 TRP A O 1
ATOM 592 N N . LEU A 1 74 ? -6.997 4.352 6.724 1.00 94.31 74 LEU A N 1
ATOM 593 C CA . LEU A 1 74 ? -6.906 4.439 8.183 1.00 94.31 74 LEU A CA 1
ATOM 594 C C . LEU A 1 74 ? -7.798 5.514 8.805 1.00 94.31 74 LEU A C 1
ATOM 596 O O . LEU A 1 74 ? -8.171 5.401 9.964 1.00 94.31 74 LEU A O 1
ATOM 600 N N . THR A 1 75 ? -8.139 6.558 8.055 1.00 92.50 75 THR A N 1
ATOM 601 C CA . THR A 1 75 ? -8.836 7.727 8.609 1.00 92.50 75 THR A CA 1
ATOM 602 C C . THR A 1 75 ? -10.125 8.059 7.881 1.00 92.50 75 THR A C 1
ATOM 604 O O . THR A 1 75 ? -10.916 8.850 8.387 1.00 92.50 75 THR A O 1
ATOM 607 N N . SER A 1 76 ? -10.419 7.456 6.730 1.00 93.31 76 SER A N 1
ATOM 608 C CA . SER A 1 76 ? -11.657 7.745 6.000 1.00 93.31 76 SER A CA 1
ATOM 609 C C . SER A 1 76 ? -12.805 6.804 6.409 1.00 93.31 76 SER A C 1
ATOM 611 O O . SER A 1 76 ? -12.667 5.588 6.264 1.00 93.31 76 SER A O 1
ATOM 613 N N . PRO A 1 77 ? -13.965 7.325 6.859 1.00 92.94 77 PRO A N 1
ATOM 614 C CA . PRO A 1 77 ? -15.090 6.490 7.293 1.00 92.94 77 PRO A CA 1
ATOM 615 C C . PRO A 1 77 ? -15.758 5.724 6.142 1.00 92.94 77 PRO A C 1
ATOM 617 O O . PRO A 1 77 ? -16.468 4.758 6.388 1.00 92.94 77 PRO A O 1
ATOM 620 N N . LYS A 1 78 ? -15.493 6.076 4.874 1.00 94.88 78 LYS A N 1
ATOM 621 C CA . LYS A 1 78 ? -16.064 5.370 3.710 1.00 94.88 78 LYS A CA 1
ATOM 622 C C . LYS A 1 78 ? -15.691 3.880 3.638 1.00 94.88 78 LYS A C 1
ATOM 624 O O . LYS A 1 78 ? -16.320 3.121 2.909 1.00 94.88 78 LYS A O 1
ATOM 629 N N . TRP A 1 79 ? -14.632 3.482 4.346 1.00 96.06 79 TRP A N 1
ATOM 630 C CA . TRP A 1 79 ? -14.155 2.099 4.395 1.00 96.06 79 TRP A CA 1
ATOM 631 C C . TRP A 1 79 ? -14.844 1.260 5.470 1.00 96.06 79 TRP A C 1
ATOM 633 O O . TRP A 1 79 ? -14.811 0.040 5.385 1.00 96.06 79 TRP A O 1
ATOM 643 N N . SER A 1 80 ? -15.469 1.887 6.465 1.00 94.81 80 SER A N 1
ATOM 644 C CA . SER A 1 80 ? -16.223 1.200 7.518 1.00 94.81 80 SER A CA 1
ATOM 645 C C . SER A 1 80 ? -17.732 1.337 7.324 1.00 94.81 80 SER A C 1
ATOM 647 O O . SER A 1 80 ? -18.462 0.372 7.537 1.00 94.81 80 SER A O 1
ATOM 649 N N . ALA A 1 81 ? -18.195 2.496 6.854 1.00 92.00 81 ALA A N 1
ATOM 650 C CA . ALA A 1 81 ? -19.604 2.776 6.629 1.00 92.00 81 ALA A CA 1
ATOM 651 C C . ALA A 1 81 ? -20.158 2.123 5.341 1.00 92.00 81 ALA A C 1
ATOM 653 O O . ALA A 1 81 ? -19.437 1.983 4.341 1.00 92.00 81 ALA A O 1
ATOM 654 N N . PRO A 1 82 ? -21.457 1.763 5.326 1.00 89.31 82 PRO A N 1
ATOM 655 C CA . PRO A 1 82 ? -22.149 1.387 4.100 1.00 89.31 82 PRO A CA 1
ATOM 656 C C . PRO A 1 82 ? -22.251 2.589 3.151 1.00 89.31 82 PRO A C 1
ATOM 658 O O . PRO A 1 82 ? -22.366 3.737 3.575 1.00 89.31 82 PRO A O 1
ATOM 661 N N . GLY A 1 83 ? -22.211 2.320 1.848 1.00 92.06 83 GLY A N 1
ATOM 662 C CA . GLY A 1 83 ? -22.310 3.348 0.814 1.00 92.06 83 GLY A CA 1
ATOM 663 C C . GLY A 1 83 ? -21.646 2.933 -0.499 1.00 92.06 83 GLY A C 1
ATOM 664 O O . GLY A 1 83 ? -20.899 1.943 -0.520 1.00 92.06 83 GLY A O 1
ATOM 665 N N . PRO A 1 84 ? -21.912 3.663 -1.592 1.00 93.00 84 PRO A N 1
ATOM 666 C CA . PRO A 1 84 ? -21.284 3.400 -2.878 1.00 93.00 84 PRO A CA 1
ATOM 667 C C . PRO A 1 84 ? -19.786 3.724 -2.830 1.00 93.00 84 PRO A C 1
ATOM 669 O O . PRO A 1 84 ? -19.354 4.678 -2.176 1.00 93.00 84 PRO A O 1
ATOM 672 N N . LEU A 1 85 ? -18.990 2.928 -3.540 1.00 94.62 85 LEU A N 1
ATOM 673 C CA . LEU A 1 85 ? -17.575 3.192 -3.788 1.00 94.62 85 LEU A CA 1
ATOM 674 C C . LEU A 1 85 ? -17.364 3.430 -5.283 1.00 94.62 85 LEU A C 1
ATOM 676 O O . LEU A 1 85 ? -18.213 3.095 -6.100 1.00 94.62 85 LEU A O 1
ATOM 680 N N . ALA A 1 86 ? -16.257 4.084 -5.635 1.00 91.31 86 ALA A N 1
ATOM 681 C CA . ALA A 1 86 ? -16.083 4.588 -6.997 1.00 91.31 86 ALA A CA 1
ATOM 682 C C . ALA A 1 86 ? -15.821 3.485 -8.035 1.00 91.31 86 ALA A C 1
ATOM 684 O O . ALA A 1 86 ? -16.013 3.718 -9.224 1.00 91.31 86 ALA A O 1
ATOM 685 N N . ASP A 1 87 ? -15.329 2.327 -7.595 1.00 93.12 87 ASP A N 1
ATOM 686 C CA . ASP A 1 87 ? -14.924 1.231 -8.465 1.00 93.12 87 ASP A CA 1
ATOM 687 C C . ASP A 1 87 ? -14.902 -0.107 -7.704 1.00 93.12 87 ASP A C 1
ATOM 689 O O . ASP A 1 87 ? -14.904 -0.156 -6.468 1.00 93.12 87 ASP A O 1
ATOM 693 N N . ASP A 1 88 ? -14.850 -1.196 -8.468 1.00 94.88 88 ASP A N 1
ATOM 694 C CA . ASP A 1 88 ? -14.842 -2.577 -7.981 1.00 94.88 88 ASP A CA 1
ATOM 695 C C . ASP A 1 88 ? -13.592 -2.929 -7.155 1.00 94.88 88 ASP A C 1
ATOM 697 O O . ASP A 1 88 ? -13.643 -3.786 -6.270 1.00 94.88 88 ASP A O 1
ATOM 701 N N . TYR A 1 89 ? -12.463 -2.249 -7.388 1.00 95.25 89 TYR A N 1
ATOM 702 C CA . TYR A 1 89 ? -11.277 -2.403 -6.554 1.00 95.25 89 TYR A CA 1
ATOM 703 C C . TYR A 1 89 ? -11.551 -1.873 -5.146 1.00 95.25 89 TYR A C 1
ATOM 705 O O . TYR A 1 89 ? -11.233 -2.548 -4.168 1.00 95.25 89 TYR A O 1
ATOM 713 N N . GLN A 1 90 ? -12.132 -0.678 -5.019 1.00 95.44 90 GLN A N 1
ATOM 714 C CA . GLN A 1 90 ? -12.465 -0.105 -3.717 1.00 95.44 90 GLN A CA 1
ATOM 715 C C . GLN A 1 90 ? -13.496 -0.973 -2.992 1.00 95.44 90 GLN A C 1
ATOM 717 O O . GLN A 1 90 ? -13.359 -1.184 -1.789 1.00 95.44 90 GLN A O 1
ATOM 722 N N . GLU A 1 91 ? -14.482 -1.530 -3.693 1.00 95.75 91 GLU A N 1
ATOM 723 C CA . GLU A 1 91 ? -15.428 -2.482 -3.098 1.00 95.75 91 GLU A CA 1
ATOM 724 C C . GLU A 1 91 ? -14.730 -3.724 -2.543 1.00 95.75 91 GLU A C 1
ATOM 726 O O . GLU A 1 91 ? -14.919 -4.067 -1.372 1.00 95.75 91 GLU A O 1
ATOM 731 N N . ALA A 1 92 ? -13.861 -4.346 -3.342 1.00 95.81 92 ALA A N 1
ATOM 732 C CA . ALA A 1 92 ? -13.085 -5.504 -2.919 1.00 95.81 92 ALA A CA 1
ATOM 733 C C . ALA A 1 92 ? -12.147 -5.168 -1.744 1.00 95.81 92 ALA A C 1
ATOM 735 O O . ALA A 1 92 ? -12.040 -5.940 -0.788 1.00 95.81 92 ALA A O 1
ATOM 736 N N . PHE A 1 93 ? -11.516 -3.992 -1.773 1.00 96.56 93 PHE A N 1
ATOM 737 C CA . PHE A 1 93 ? -10.630 -3.524 -0.713 1.00 96.56 93 PHE A CA 1
A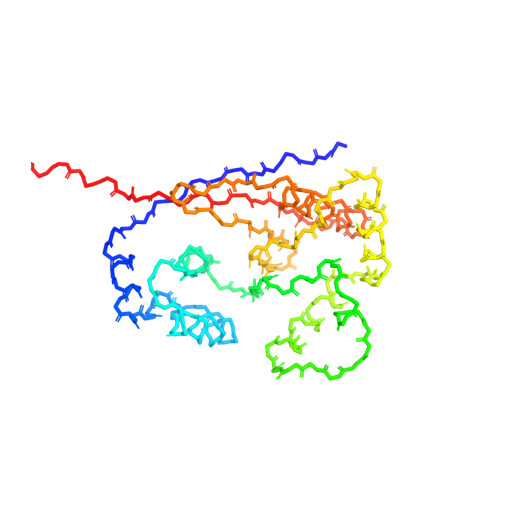TOM 738 C C . PHE A 1 93 ? -11.394 -3.248 0.589 1.00 96.56 93 PHE A C 1
ATOM 740 O O . PHE A 1 93 ? -10.953 -3.674 1.655 1.00 96.56 93 PHE A O 1
ATOM 747 N N . ARG A 1 94 ? -12.582 -2.625 0.525 1.00 96.06 94 ARG A N 1
ATOM 748 C CA . ARG A 1 94 ? -13.466 -2.465 1.691 1.00 96.06 94 ARG A CA 1
ATOM 749 C C . ARG A 1 94 ? -13.863 -3.818 2.273 1.00 96.06 94 ARG A C 1
ATOM 751 O O . ARG A 1 94 ? -13.770 -4.000 3.483 1.00 96.06 94 ARG A O 1
ATOM 758 N N . ALA A 1 95 ? -14.273 -4.763 1.429 1.00 95.25 95 ALA A N 1
ATOM 759 C CA . ALA A 1 95 ? -14.653 -6.099 1.878 1.00 95.25 95 ALA A CA 1
ATOM 760 C C . ALA A 1 95 ? -13.485 -6.815 2.580 1.00 95.25 95 ALA A C 1
ATOM 762 O O . ALA A 1 95 ? -13.675 -7.474 3.602 1.00 95.25 95 ALA A O 1
ATOM 763 N N . ALA A 1 96 ? -12.257 -6.651 2.080 1.00 95.00 96 ALA A N 1
ATOM 764 C CA . ALA A 1 96 ? -11.064 -7.172 2.738 1.00 95.00 96 ALA A CA 1
ATOM 765 C C . ALA A 1 96 ? -10.807 -6.505 4.092 1.00 95.00 96 AL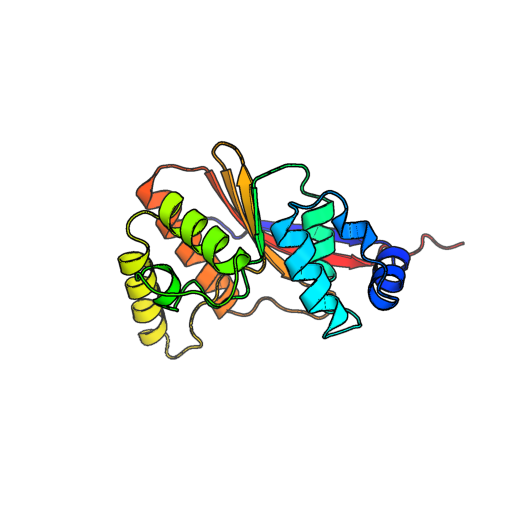A A C 1
ATOM 767 O O . ALA A 1 96 ? -10.555 -7.209 5.071 1.00 95.00 96 ALA A O 1
ATOM 768 N N . LEU A 1 97 ? -10.922 -5.177 4.175 1.00 95.44 97 LEU A N 1
ATOM 769 C CA . LEU A 1 97 ? -10.793 -4.452 5.438 1.00 95.44 97 LEU A CA 1
ATOM 770 C C . LEU A 1 97 ? -11.822 -4.940 6.464 1.00 95.44 97 LEU A C 1
ATOM 772 O O . LEU A 1 97 ? -11.435 -5.319 7.562 1.00 95.44 97 LEU A O 1
ATOM 776 N N . GLN A 1 98 ? -13.100 -5.029 6.098 1.00 93.31 98 GLN A N 1
ATOM 777 C CA . GLN A 1 98 ? -14.164 -5.505 6.991 1.00 93.31 98 GLN A CA 1
ATOM 778 C C . GLN A 1 98 ? -13.969 -6.967 7.427 1.00 93.31 98 GLN A C 1
ATOM 780 O O . GLN A 1 98 ? -14.273 -7.320 8.563 1.00 93.31 98 GLN A O 1
ATOM 785 N N . ARG A 1 99 ? -13.423 -7.822 6.552 1.00 91.81 99 ARG A N 1
ATOM 786 C CA . ARG A 1 99 ? -13.114 -9.225 6.878 1.00 91.81 99 ARG A CA 1
ATOM 787 C C . ARG A 1 99 ? -11.938 -9.367 7.848 1.00 91.81 99 ARG A C 1
ATOM 789 O O . ARG A 1 99 ? -11.920 -10.292 8.659 1.00 91.81 99 ARG A O 1
ATOM 796 N N . HIS A 1 100 ? -10.931 -8.502 7.741 1.00 91.19 100 HIS A N 1
ATOM 797 C CA . HIS A 1 100 ? -9.662 -8.665 8.459 1.00 91.19 100 HIS A CA 1
ATOM 798 C C . HIS A 1 100 ? -9.489 -7.745 9.666 1.00 91.19 100 HIS A C 1
ATOM 800 O O . HIS A 1 100 ? -8.737 -8.094 10.572 1.00 91.19 100 HIS A O 1
ATOM 806 N N . PHE A 1 101 ? -10.192 -6.616 9.705 1.00 91.19 101 PHE A N 1
ATOM 807 C CA . PHE A 1 101 ? -10.187 -5.663 10.809 1.00 91.19 101 PHE A CA 1
ATOM 808 C C . PHE A 1 101 ? -11.531 -5.722 11.530 1.00 91.19 101 PHE A C 1
ATOM 810 O O . PHE A 1 101 ? -12.511 -5.105 11.112 1.00 91.19 101 PHE A O 1
ATOM 817 N N . ARG A 1 102 ? -11.570 -6.454 12.648 1.00 87.12 102 ARG A N 1
ATOM 818 C CA . ARG A 1 102 ? -12.708 -6.402 13.574 1.00 87.12 102 ARG A CA 1
ATOM 819 C C . ARG A 1 102 ? -12.864 -4.968 14.088 1.00 87.12 102 ARG A C 1
ATOM 821 O O . ARG A 1 102 ? -11.861 -4.341 14.432 1.00 87.12 102 ARG A O 1
ATOM 828 N N . ASN A 1 103 ? -14.103 -4.476 14.125 1.00 89.62 103 ASN A N 1
ATOM 829 C CA . ASN A 1 103 ? -14.454 -3.122 14.576 1.00 89.62 103 ASN A CA 1
ATOM 830 C C . ASN A 1 103 ? -13.643 -2.022 13.859 1.00 89.62 103 ASN A C 1
ATOM 832 O O . ASN A 1 103 ? -13.069 -1.136 14.492 1.00 89.62 103 ASN A O 1
ATOM 836 N N . LEU A 1 104 ? -13.541 -2.111 12.525 1.00 94.31 104 LEU A N 1
ATOM 837 C CA . LEU A 1 104 ? -12.787 -1.160 11.698 1.00 94.31 104 LEU A CA 1
ATOM 838 C C . LEU A 1 104 ? -13.188 0.302 11.951 1.00 94.31 104 LEU A C 1
ATOM 840 O O . LEU A 1 104 ? -12.333 1.179 11.947 1.00 94.31 104 LEU A O 1
ATOM 844 N N . ASP A 1 105 ? -14.472 0.572 12.162 1.00 95.25 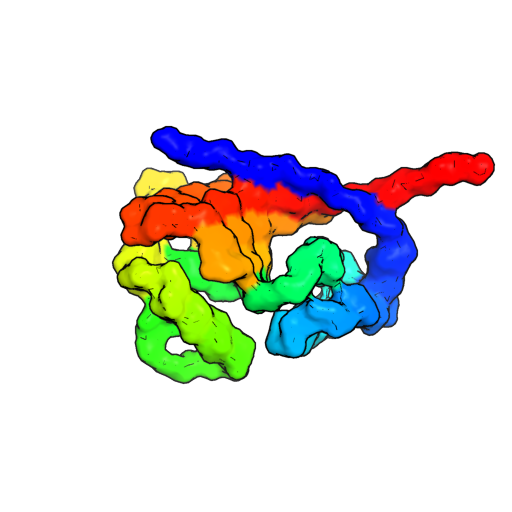105 ASP A N 1
ATOM 845 C CA . ASP A 1 105 ? -14.994 1.895 12.507 1.00 95.25 105 ASP A CA 1
ATOM 846 C C . ASP A 1 105 ? -14.383 2.440 13.808 1.00 95.25 105 ASP A C 1
ATOM 848 O O . ASP A 1 105 ? -13.905 3.575 13.832 1.00 95.25 105 ASP A O 1
ATOM 852 N N . THR A 1 106 ? -14.337 1.607 14.850 1.00 93.56 106 THR A N 1
ATOM 853 C CA . THR A 1 106 ? -13.752 1.934 16.155 1.00 93.56 106 THR A CA 1
ATOM 854 C C . THR A 1 106 ? -12.254 2.185 16.010 1.00 93.56 106 THR A C 1
ATOM 856 O O . THR A 1 106 ? -11.761 3.230 16.427 1.00 93.56 106 THR A O 1
ATOM 859 N N . PHE A 1 107 ? -11.540 1.303 15.304 1.00 93.69 107 PHE A N 1
ATOM 860 C CA . PHE A 1 107 ? -10.116 1.490 15.014 1.00 93.69 107 PHE A CA 1
ATOM 861 C C . PHE A 1 107 ? -9.841 2.815 14.287 1.00 93.69 107 PHE A C 1
ATOM 863 O O . PHE A 1 107 ? -8.940 3.563 14.656 1.00 93.69 107 PHE A O 1
ATOM 870 N N . GLN A 1 108 ? -10.640 3.163 13.277 1.00 95.12 108 GLN A N 1
ATOM 871 C CA . GLN A 1 108 ? -10.481 4.431 12.562 1.00 95.12 108 GLN A CA 1
ATOM 872 C C . GLN A 1 108 ? -10.761 5.655 13.448 1.00 95.12 108 GLN A C 1
ATOM 874 O O . GLN A 1 108 ? -10.150 6.704 13.242 1.00 95.12 108 GLN A O 1
ATOM 879 N N . GLN A 1 109 ? -11.681 5.558 14.412 1.00 92.62 109 GLN A N 1
ATOM 880 C CA . GLN A 1 109 ? -11.907 6.617 15.401 1.00 92.62 109 GLN A CA 1
ATOM 881 C C . GLN A 1 109 ? -10.703 6.764 16.339 1.00 92.62 109 GLN A C 1
ATOM 883 O O . GLN A 1 109 ? -10.248 7.885 16.556 1.00 92.62 109 GLN A O 1
ATOM 888 N N . GLU A 1 110 ? -10.133 5.655 16.814 1.00 90.69 110 GLU A N 1
ATOM 889 C CA . GLU A 1 110 ? -8.917 5.657 17.636 1.00 90.69 110 GLU A CA 1
ATOM 890 C C . GLU A 1 110 ? -7.726 6.282 16.902 1.00 90.69 110 GLU A C 1
ATOM 892 O O . GLU A 1 110 ? -7.012 7.103 17.477 1.00 90.69 110 GLU A O 1
ATOM 897 N N . VAL A 1 111 ? -7.535 5.955 15.618 1.00 91.56 111 VAL A N 1
ATOM 898 C CA . VAL A 1 111 ? -6.474 6.549 14.787 1.00 91.56 111 VAL A CA 1
ATOM 899 C C . VAL A 1 111 ? -6.644 8.067 14.675 1.00 91.56 111 VAL A C 1
ATOM 901 O O . VAL A 1 111 ? -5.668 8.805 14.811 1.00 91.56 111 VAL A O 1
ATOM 904 N N . ARG A 1 112 ? -7.870 8.558 14.441 1.00 90.06 112 ARG A N 1
ATOM 905 C CA . ARG A 1 112 ? -8.139 10.007 14.379 1.00 90.06 112 ARG A CA 1
ATOM 906 C C . ARG A 1 112 ? -7.883 10.681 15.729 1.00 90.06 112 ARG A C 1
ATOM 908 O O . ARG A 1 112 ? -7.191 11.692 15.769 1.00 90.06 112 ARG A O 1
ATOM 915 N N . ALA A 1 113 ? -8.362 10.089 16.822 1.00 87.06 113 ALA A N 1
ATOM 916 C CA . ALA A 1 113 ? -8.166 10.618 18.170 1.00 87.06 113 ALA A CA 1
ATOM 917 C C . ALA A 1 113 ? -6.686 10.625 18.597 1.00 87.06 113 ALA A C 1
ATOM 919 O O . ALA A 1 113 ? -6.258 11.504 19.345 1.00 87.06 113 ALA A O 1
ATOM 920 N N . ALA A 1 114 ? -5.886 9.659 18.134 1.00 81.75 114 ALA A N 1
ATOM 921 C CA . ALA A 1 114 ? -4.439 9.656 18.343 1.00 81.75 114 ALA A CA 1
ATOM 922 C C . ALA A 1 114 ? -3.763 10.833 17.621 1.00 81.75 114 ALA A C 1
ATOM 924 O O . ALA A 1 114 ? -2.935 11.516 18.220 1.00 81.75 114 ALA A O 1
ATOM 925 N N . ALA A 1 115 ? -4.181 11.118 16.385 1.00 80.75 115 ALA A N 1
ATOM 926 C CA . ALA A 1 115 ? -3.637 12.208 15.578 1.00 80.75 115 ALA A CA 1
ATOM 927 C C . ALA A 1 115 ? -3.945 13.606 16.145 1.00 80.75 115 ALA A C 1
ATOM 929 O O . ALA A 1 115 ? -3.116 14.512 16.064 1.00 80.75 115 ALA A O 1
ATOM 930 N N . GLU A 1 116 ? -5.125 13.787 16.745 1.00 77.19 116 GLU A N 1
ATOM 931 C CA . GLU A 1 116 ? -5.520 15.046 17.396 1.00 77.19 116 GLU A CA 1
ATOM 932 C C . GLU A 1 116 ? -4.623 15.390 18.597 1.00 77.19 116 GLU A C 1
ATOM 934 O O . GLU A 1 116 ? -4.389 16.563 18.884 1.00 77.19 116 GLU A O 1
ATOM 939 N N . LYS A 1 117 ? -4.066 14.379 19.277 1.00 70.38 117 LYS A N 1
ATOM 940 C CA . LYS A 1 117 ? -3.205 14.562 20.455 1.00 70.38 117 LYS A CA 1
ATOM 941 C C . LYS A 1 117 ? -1.765 14.942 20.112 1.00 70.38 117 LYS A C 1
ATOM 943 O O . LYS A 1 117 ? -1.057 15.439 20.984 1.00 70.38 117 LYS A O 1
ATOM 948 N N . THR A 1 118 ? -1.315 14.708 18.881 1.00 65.44 118 THR A N 1
ATOM 949 C CA . THR A 1 118 ? 0.086 14.891 18.466 1.00 65.44 118 THR A CA 1
ATOM 950 C C . THR A 1 118 ? 0.331 16.145 17.619 1.00 65.44 118 THR A C 1
ATOM 952 O O . THR A 1 118 ? 1.445 16.325 17.134 1.00 65.44 118 THR A O 1
ATOM 955 N N . ALA A 1 119 ? -0.664 17.036 17.463 1.00 56.56 119 ALA A N 1
ATOM 956 C CA . ALA A 1 119 ? -0.590 18.267 16.651 1.00 56.56 119 ALA A CA 1
ATOM 957 C C . ALA A 1 119 ? -0.003 18.047 15.234 1.00 56.56 119 ALA A C 1
ATOM 959 O O . ALA A 1 119 ? 0.586 18.949 14.634 1.00 56.56 119 ALA A O 1
ATOM 960 N N . GLY A 1 120 ? -0.134 16.824 14.713 1.00 66.12 120 GLY A N 1
ATOM 961 C CA . GLY A 1 120 ? 0.598 16.329 13.555 1.00 66.12 120 GLY A CA 1
ATOM 962 C C . GLY A 1 120 ? -0.287 16.006 12.354 1.00 66.12 120 GLY A C 1
ATOM 963 O O . GLY A 1 120 ? -1.508 16.151 12.361 1.00 66.12 120 GLY A O 1
ATOM 964 N N . SER A 1 121 ? 0.355 15.544 11.283 1.00 78.19 121 SER A N 1
ATOM 965 C CA . SER A 1 121 ? -0.315 14.975 10.111 1.00 78.19 121 SER A CA 1
ATOM 966 C C . SER A 1 121 ? -1.016 13.661 10.461 1.00 78.19 121 SER A C 1
ATOM 968 O O . SER A 1 121 ? -0.410 12.810 11.107 1.00 78.19 121 SER A O 1
ATOM 970 N N . LEU A 1 122 ? -2.243 13.465 9.964 1.00 88.44 122 LEU A N 1
ATOM 971 C CA . LEU A 1 122 ? -3.002 12.224 10.150 1.00 88.44 122 LEU A CA 1
ATOM 972 C C . LEU A 1 122 ? -2.176 10.982 9.761 1.00 88.44 122 LEU A C 1
ATOM 974 O O . LEU A 1 122 ? -1.619 10.970 8.656 1.00 88.44 122 LEU A O 1
ATOM 978 N N . PRO A 1 123 ? -2.172 9.919 10.590 1.00 91.00 123 PRO A N 1
ATOM 979 C CA . PRO A 1 123 ? -1.578 8.642 10.230 1.00 91.00 123 PRO A CA 1
ATOM 980 C C . PRO A 1 123 ? -2.136 8.123 8.907 1.00 91.00 123 PRO A C 1
ATOM 982 O O . PRO A 1 123 ? -3.336 8.234 8.619 1.00 91.00 123 PRO A O 1
ATOM 985 N N . VAL A 1 124 ? -1.261 7.539 8.093 1.00 92.56 124 VAL A N 1
ATOM 986 C CA . VAL A 1 124 ? -1.632 6.988 6.785 1.00 92.56 124 VAL A CA 1
ATOM 987 C C . VAL A 1 124 ? -1.412 5.488 6.750 1.00 92.56 124 VAL A C 1
ATOM 989 O O . VAL A 1 124 ? -0.530 4.953 7.415 1.00 92.56 124 VAL A O 1
ATOM 992 N N . GLY A 1 125 ? -2.259 4.802 5.984 1.00 93.44 125 GLY A N 1
ATOM 993 C CA . GLY A 1 125 ? -2.059 3.384 5.723 1.00 93.44 125 GLY A CA 1
ATOM 994 C C . GLY A 1 125 ? -0.809 3.160 4.868 1.00 93.44 125 GLY A C 1
ATOM 995 O O . GLY A 1 125 ? -0.431 4.067 4.124 1.00 93.44 125 GLY A O 1
ATOM 996 N N . PRO A 1 126 ? -0.208 1.964 4.947 1.00 95.81 126 PRO A N 1
ATOM 997 C CA . PRO A 1 126 ? 0.946 1.599 4.135 1.00 95.81 126 PRO A CA 1
ATOM 998 C C . PRO A 1 126 ? 0.592 1.533 2.649 1.00 95.81 126 PRO A C 1
ATOM 1000 O O . PRO A 1 126 ? -0.575 1.340 2.278 1.00 95.81 126 PRO A O 1
ATOM 1003 N N . ASP A 1 127 ? 1.618 1.601 1.806 1.00 96.75 127 ASP A N 1
ATOM 1004 C CA . ASP A 1 127 ? 1.482 1.407 0.361 1.00 96.75 127 ASP A CA 1
ATOM 1005 C C . ASP A 1 127 ? 0.892 0.044 -0.003 1.00 96.75 127 ASP A C 1
ATOM 1007 O O . ASP A 1 127 ? 0.044 -0.043 -0.897 1.00 96.75 127 ASP A O 1
ATOM 1011 N N . LEU A 1 128 ? 1.318 -1.017 0.686 1.00 96.75 128 LEU A N 1
ATOM 1012 C CA . LEU A 1 128 ? 0.933 -2.392 0.393 1.00 96.75 128 LEU A CA 1
ATOM 1013 C C . LEU A 1 128 ? 0.453 -3.134 1.640 1.00 96.75 128 LEU A C 1
ATOM 1015 O O . LEU A 1 128 ? 0.971 -2.976 2.747 1.00 96.75 128 LEU A O 1
ATOM 1019 N N . TRP A 1 129 ? -0.515 -4.016 1.428 1.00 96.38 129 TRP A N 1
ATOM 1020 C CA . TRP A 1 129 ? -0.980 -4.973 2.418 1.00 96.38 129 TRP A CA 1
ATOM 1021 C C . TRP A 1 129 ? -1.091 -6.357 1.785 1.00 96.38 129 TRP A C 1
ATOM 1023 O O . TRP A 1 129 ? -1.864 -6.569 0.852 1.00 96.38 129 TRP A O 1
ATOM 1033 N N . LEU A 1 130 ? -0.311 -7.301 2.306 1.00 94.19 130 LEU A N 1
ATOM 1034 C CA . LEU A 1 130 ? -0.305 -8.692 1.875 1.00 94.19 130 LEU A CA 1
ATOM 1035 C C . LEU A 1 130 ? -0.920 -9.570 2.960 1.00 94.19 130 LEU A C 1
ATOM 1037 O O . LEU A 1 130 ? -0.587 -9.458 4.145 1.00 94.19 130 LEU A O 1
ATOM 1041 N N . VAL A 1 131 ? -1.798 -10.472 2.540 1.00 91.06 131 VAL A N 1
ATOM 1042 C CA . VAL A 1 131 ? -2.430 -11.467 3.398 1.00 91.06 131 VAL A CA 1
ATOM 1043 C C . VAL A 1 131 ? -2.057 -12.851 2.893 1.00 91.06 131 VAL A C 1
ATOM 1045 O O . VAL A 1 131 ? -2.388 -13.262 1.782 1.00 91.06 131 VAL A O 1
ATOM 1048 N N . THR A 1 132 ? -1.400 -13.608 3.762 1.00 81.94 132 THR A N 1
ATOM 1049 C CA . THR A 1 132 ? -1.239 -15.059 3.611 1.00 81.94 132 THR A CA 1
ATOM 1050 C C . THR A 1 132 ? -1.994 -15.756 4.742 1.00 81.94 132 THR A C 1
ATOM 1052 O O . THR A 1 132 ? -2.399 -15.094 5.696 1.00 81.94 132 THR A O 1
ATOM 1055 N N . ARG A 1 133 ? -2.192 -17.084 4.652 1.00 71.94 133 ARG A N 1
ATOM 1056 C CA . ARG A 1 133 ? -3.117 -17.904 5.478 1.00 71.94 133 ARG A CA 1
ATOM 1057 C C . ARG A 1 133 ? -3.356 -17.432 6.928 1.00 71.94 133 ARG A C 1
ATOM 1059 O O . ARG A 1 133 ? -4.492 -17.505 7.379 1.00 71.94 133 ARG A O 1
ATOM 1066 N N . ARG A 1 134 ? -2.328 -16.973 7.660 1.00 72.12 134 ARG A N 1
ATOM 1067 C CA . ARG A 1 134 ? -2.462 -16.344 8.997 1.00 72.12 134 ARG A CA 1
ATOM 1068 C C . ARG A 1 134 ? -1.529 -15.151 9.248 1.00 72.12 134 ARG A C 1
ATOM 1070 O O . ARG A 1 134 ? -1.365 -14.739 10.397 1.00 72.12 134 ARG A O 1
ATOM 1077 N N . ARG A 1 135 ? -0.885 -14.624 8.203 1.00 87.44 135 ARG A N 1
ATOM 1078 C CA . ARG A 1 135 ? 0.112 -13.557 8.335 1.00 87.44 135 ARG A CA 1
ATOM 1079 C C . ARG A 1 135 ? -0.302 -12.332 7.541 1.00 87.44 135 ARG A C 1
ATOM 1081 O O . ARG A 1 135 ? -0.551 -12.431 6.340 1.00 87.44 135 ARG A O 1
ATOM 1088 N N . HIS A 1 136 ? -0.327 -11.198 8.227 1.00 92.38 136 HIS A N 1
ATOM 1089 C CA . HIS A 1 136 ? -0.535 -9.888 7.631 1.00 92.38 136 HIS A CA 1
ATOM 1090 C C . HIS A 1 136 ? 0.810 -9.183 7.534 1.00 92.38 136 HIS A C 1
ATOM 1092 O O . HIS A 1 136 ? 1.514 -9.064 8.536 1.00 92.38 136 HIS A O 1
ATOM 1098 N N . ARG A 1 137 ? 1.155 -8.724 6.334 1.00 93.94 137 ARG A N 1
ATOM 1099 C CA . ARG A 1 137 ? 2.337 -7.899 6.096 1.00 93.94 137 ARG A CA 1
ATOM 1100 C C . ARG A 1 137 ? 1.884 -6.550 5.580 1.00 93.94 137 ARG A C 1
ATOM 1102 O O . ARG A 1 137 ? 1.183 -6.478 4.573 1.00 93.94 137 ARG A O 1
ATOM 1109 N N . PHE A 1 138 ? 2.257 -5.505 6.293 1.00 95.44 138 PHE A N 1
ATOM 1110 C CA . PHE A 1 138 ? 1.967 -4.121 5.952 1.00 95.44 138 PHE A CA 1
ATOM 1111 C C . PHE A 1 138 ? 3.281 -3.466 5.567 1.00 95.44 138 PHE A C 1
ATOM 1113 O O . PHE A 1 138 ? 4.181 -3.375 6.399 1.00 95.44 138 PHE A O 1
ATOM 1120 N N . ILE A 1 139 ? 3.407 -3.085 4.301 1.00 96.19 139 ILE A N 1
ATOM 1121 C CA . ILE A 1 139 ? 4.685 -2.699 3.710 1.00 96.19 139 ILE A CA 1
ATOM 1122 C C . ILE A 1 139 ? 4.578 -1.267 3.204 1.00 96.19 139 ILE A C 1
ATOM 1124 O O . ILE A 1 139 ? 3.760 -0.963 2.336 1.00 96.19 139 ILE A O 1
ATOM 1128 N N . GLU A 1 140 ? 5.431 -0.406 3.739 1.00 97.50 140 GLU A N 1
ATOM 1129 C CA . GLU A 1 140 ? 5.702 0.917 3.193 1.00 97.50 140 GLU A CA 1
ATOM 1130 C C . GLU A 1 140 ? 6.906 0.828 2.251 1.00 97.50 140 GLU A C 1
ATOM 1132 O O . GLU A 1 140 ? 7.958 0.310 2.640 1.00 97.50 140 GLU A O 1
ATOM 1137 N N . VAL A 1 141 ? 6.775 1.317 1.017 1.00 97.19 141 VAL A N 1
ATOM 1138 C CA . VAL A 1 141 ? 7.826 1.185 0.001 1.00 97.19 141 VAL A CA 1
ATOM 1139 C C . VAL A 1 141 ? 8.564 2.507 -0.173 1.00 97.19 141 VAL A C 1
ATOM 1141 O O . VAL A 1 141 ? 7.954 3.569 -0.263 1.00 97.19 141 VAL A O 1
ATOM 1144 N N . LYS A 1 142 ? 9.897 2.456 -0.248 1.00 96.81 142 LYS A N 1
ATOM 1145 C CA . LYS A 1 142 ? 10.755 3.630 -0.468 1.00 96.81 142 LYS A CA 1
ATOM 1146 C C . LYS A 1 142 ? 11.673 3.429 -1.660 1.00 96.81 142 LYS A C 1
ATOM 1148 O O . LYS A 1 142 ? 12.377 2.426 -1.743 1.00 96.81 142 LYS A O 1
ATOM 1153 N N . LEU A 1 143 ? 11.681 4.389 -2.581 1.00 94.75 143 LEU A N 1
ATOM 1154 C CA . LEU A 1 143 ? 12.672 4.465 -3.653 1.00 94.75 143 LEU A CA 1
ATOM 1155 C C . LEU A 1 143 ? 13.903 5.264 -3.192 1.00 94.75 143 LEU A C 1
ATOM 1157 O O . LEU A 1 143 ? 13.857 5.927 -2.152 1.00 94.75 143 LEU A O 1
ATOM 1161 N N . PRO A 1 144 ? 15.009 5.250 -3.960 1.00 92.00 144 PRO A N 1
ATOM 1162 C CA . PRO A 1 144 ? 16.172 6.066 -3.636 1.00 92.00 144 PRO A CA 1
ATOM 1163 C C . PRO A 1 144 ? 15.807 7.550 -3.505 1.00 92.00 144 PRO A C 1
ATOM 1165 O O . PRO A 1 144 ? 15.218 8.143 -4.415 1.00 92.00 144 PRO A O 1
ATOM 1168 N N . GLY A 1 145 ? 16.183 8.142 -2.370 1.00 88.94 145 GLY A N 1
ATOM 1169 C CA . GLY A 1 145 ? 15.882 9.532 -2.020 1.00 88.94 145 GLY A CA 1
ATOM 1170 C C . GLY A 1 145 ? 14.542 9.746 -1.307 1.00 88.94 145 GLY A C 1
ATOM 1171 O O . GLY A 1 145 ? 14.274 10.871 -0.892 1.00 88.94 145 GLY A O 1
ATOM 1172 N N . ASP A 1 146 ? 13.720 8.706 -1.138 1.00 92.94 146 ASP A N 1
ATOM 1173 C CA . ASP A 1 146 ? 12.527 8.779 -0.296 1.00 92.94 146 ASP A CA 1
ATOM 1174 C C . ASP A 1 146 ? 12.886 8.502 1.174 1.00 92.94 146 ASP A C 1
ATOM 1176 O O . ASP A 1 146 ? 13.717 7.647 1.481 1.00 92.94 146 ASP A O 1
ATOM 1180 N N . SER A 1 147 ? 12.196 9.182 2.089 1.00 92.31 147 SER A N 1
ATOM 1181 C CA . SER A 1 147 ? 12.318 8.974 3.537 1.00 92.31 147 SER A CA 1
ATOM 1182 C C . SER A 1 147 ? 10.995 8.489 4.127 1.00 92.31 147 SER A C 1
ATOM 1184 O O . SER A 1 147 ? 9.916 8.815 3.625 1.00 92.31 147 SER A O 1
ATOM 1186 N N . LEU A 1 148 ? 11.060 7.715 5.213 1.00 93.44 148 LEU A N 1
ATOM 1187 C CA . LEU A 1 148 ? 9.877 7.361 6.000 1.00 93.44 148 LEU A CA 1
ATOM 1188 C C . LEU A 1 148 ? 9.393 8.579 6.787 1.00 93.44 148 LEU A C 1
ATOM 1190 O O . LEU A 1 148 ? 10.096 9.072 7.667 1.00 93.44 148 LEU A O 1
ATOM 1194 N N . ALA A 1 149 ? 8.188 9.052 6.480 1.00 91.69 149 ALA A N 1
ATOM 1195 C CA . ALA A 1 149 ? 7.565 10.126 7.237 1.00 91.69 149 ALA A CA 1
ATOM 1196 C C . ALA A 1 149 ? 7.010 9.609 8.574 1.00 91.69 149 ALA A C 1
ATOM 1198 O O . ALA A 1 149 ? 6.580 8.459 8.687 1.00 91.69 149 ALA A O 1
ATOM 1199 N N . SER A 1 150 ? 6.950 10.480 9.584 1.00 90.69 150 SER A N 1
ATOM 1200 C CA . SER A 1 150 ? 6.445 10.130 10.920 1.00 90.69 150 SER A CA 1
ATOM 1201 C C . SER A 1 150 ? 5.017 9.573 10.895 1.00 90.69 150 SER A C 1
ATOM 1203 O O . SER A 1 150 ? 4.754 8.561 11.535 1.00 90.69 150 SER A O 1
ATOM 1205 N N . HIS A 1 151 ? 4.116 10.148 10.094 1.00 90.44 151 HIS A N 1
ATOM 1206 C CA . HIS A 1 151 ? 2.728 9.679 9.972 1.00 90.44 151 HIS A CA 1
ATOM 1207 C C . HIS A 1 151 ? 2.580 8.323 9.261 1.00 90.44 151 HIS A C 1
ATOM 1209 O O . HIS A 1 151 ? 1.575 7.637 9.448 1.00 90.44 151 HIS A O 1
ATOM 1215 N N . GLN A 1 152 ? 3.565 7.916 8.451 1.00 93.19 152 GLN A N 1
ATOM 1216 C CA . GLN A 1 152 ? 3.618 6.568 7.865 1.00 93.19 152 GLN A CA 1
ATOM 1217 C C . GLN A 1 152 ? 4.035 5.552 8.929 1.00 93.19 152 GLN A C 1
ATOM 1219 O O . GLN A 1 152 ? 3.392 4.515 9.089 1.00 93.19 152 GLN A O 1
ATOM 1224 N N . LEU A 1 153 ? 5.069 5.885 9.710 1.00 92.38 153 LEU A N 1
ATOM 1225 C CA . LEU A 1 153 ? 5.514 5.066 10.836 1.00 92.38 153 LEU A CA 1
ATOM 1226 C C . LEU A 1 153 ? 4.409 4.897 11.889 1.00 92.38 153 LEU A C 1
ATOM 1228 O O . LEU A 1 153 ? 4.158 3.784 12.346 1.00 92.38 153 LEU A O 1
ATOM 1232 N N . GLU A 1 154 ? 3.724 5.982 12.242 1.00 90.94 154 GLU A N 1
ATOM 1233 C CA . GLU A 1 154 ? 2.612 5.958 13.192 1.00 90.94 154 GLU A CA 1
ATOM 1234 C C . GLU A 1 154 ? 1.454 5.089 12.681 1.00 90.94 154 GLU A C 1
ATOM 1236 O O . GLU A 1 154 ? 0.929 4.257 13.422 1.00 90.94 154 GLU A O 1
ATOM 1241 N N . GLY A 1 155 ? 1.104 5.209 11.395 1.00 93.00 155 GLY A N 1
ATOM 1242 C CA . GLY A 1 155 ? 0.080 4.374 10.768 1.00 93.00 155 GLY A CA 1
ATOM 1243 C C . GLY A 1 155 ? 0.406 2.881 10.841 1.00 93.00 155 GLY A C 1
ATOM 1244 O O . GLY A 1 155 ? -0.442 2.087 11.251 1.00 93.00 155 GLY A O 1
ATOM 1245 N N . LEU A 1 156 ? 1.649 2.500 10.528 1.00 94.06 156 LEU A N 1
ATOM 1246 C CA . LEU A 1 156 ? 2.134 1.126 10.685 1.00 94.06 156 LEU A CA 1
ATOM 1247 C C . LEU A 1 156 ? 1.999 0.643 12.140 1.00 94.06 156 LEU A C 1
ATOM 1249 O O . LEU A 1 156 ? 1.415 -0.411 12.395 1.00 94.06 156 LEU A O 1
ATOM 1253 N N . GLN A 1 157 ? 2.484 1.422 13.108 1.00 91.56 157 GLN A N 1
ATOM 1254 C CA . GLN A 1 157 ? 2.456 1.047 14.527 1.00 91.56 157 GLN A CA 1
ATOM 1255 C C . GLN A 1 157 ? 1.032 0.886 15.080 1.00 91.56 157 GLN A C 1
ATOM 1257 O O . GLN A 1 157 ? 0.784 -0.009 15.894 1.00 91.56 157 GLN A O 1
ATOM 1262 N N . LEU A 1 158 ? 0.091 1.731 14.648 1.00 91.75 158 LEU A N 1
ATOM 1263 C CA . LEU A 1 158 ? -1.317 1.632 15.037 1.00 91.75 158 LEU A CA 1
ATOM 1264 C C . LEU A 1 158 ? -1.968 0.365 14.468 1.00 91.75 158 LEU A C 1
ATOM 1266 O O . LEU A 1 158 ? -2.627 -0.361 15.214 1.00 91.75 158 LEU A O 1
ATOM 1270 N N . ILE A 1 159 ? -1.724 0.050 13.189 1.00 92.69 159 ILE A N 1
ATOM 1271 C CA . ILE A 1 159 ? -2.206 -1.192 12.558 1.00 92.69 159 ILE A CA 1
ATOM 1272 C C . ILE A 1 159 ? -1.684 -2.419 13.305 1.00 92.69 159 ILE A C 1
ATOM 1274 O O . ILE A 1 159 ? -2.455 -3.328 13.623 1.00 92.69 159 ILE A O 1
ATOM 1278 N N . GLU A 1 160 ? -0.380 -2.454 13.586 1.00 91.56 160 GLU A N 1
ATOM 1279 C CA . GLU A 1 160 ? 0.234 -3.581 14.282 1.00 91.56 160 GLU A CA 1
ATOM 1280 C C . GLU A 1 160 ? -0.397 -3.796 15.658 1.00 91.56 160 GLU A C 1
ATOM 1282 O O . GLU A 1 160 ? -0.781 -4.918 15.996 1.00 91.56 160 GLU A O 1
ATOM 1287 N N . ARG A 1 161 ? -0.523 -2.721 16.442 1.00 88.69 161 ARG A N 1
ATOM 1288 C CA . ARG A 1 161 ? -1.102 -2.772 17.786 1.00 88.69 161 ARG A CA 1
ATOM 1289 C C . ARG A 1 161 ? -2.530 -3.308 17.756 1.00 88.69 161 ARG A C 1
ATOM 1291 O O . ARG A 1 161 ? -2.838 -4.211 18.532 1.00 88.69 161 ARG A O 1
ATOM 1298 N N . HIS A 1 162 ? -3.358 -2.790 16.847 1.00 89.19 162 HIS A N 1
ATOM 1299 C CA . HIS A 1 162 ? -4.758 -3.195 16.701 1.00 89.19 162 HIS A CA 1
ATOM 1300 C C . HIS A 1 162 ? -4.887 -4.687 16.393 1.00 89.19 162 HIS A C 1
ATOM 1302 O O . HIS A 1 162 ? -5.560 -5.433 17.103 1.00 89.19 162 HIS A O 1
ATOM 1308 N N . LEU A 1 163 ? -4.185 -5.154 15.360 1.00 88.19 163 LEU A N 1
ATOM 1309 C CA . LEU A 1 163 ? -4.325 -6.532 14.890 1.00 88.19 163 LEU A CA 1
ATOM 1310 C C . LEU A 1 163 ? -3.675 -7.562 15.823 1.00 88.19 163 LEU A C 1
ATOM 1312 O O . LEU A 1 163 ? -4.167 -8.690 15.915 1.00 88.19 163 LEU A O 1
ATOM 1316 N N . ARG A 1 164 ? -2.604 -7.196 16.541 1.00 85.31 164 ARG A N 1
ATOM 1317 C CA . ARG A 1 164 ? -2.021 -8.062 17.578 1.00 85.31 164 ARG A CA 1
ATOM 1318 C C . ARG A 1 164 ? -2.961 -8.227 18.769 1.00 85.31 164 ARG A C 1
ATOM 1320 O O . ARG A 1 164 ? -3.094 -9.344 19.261 1.00 85.31 164 ARG A O 1
ATOM 1327 N N . ALA A 1 165 ? -3.605 -7.144 19.209 1.00 80.12 165 ALA A N 1
ATOM 1328 C CA . ALA A 1 165 ? -4.523 -7.168 20.346 1.00 80.12 165 ALA A CA 1
ATOM 1329 C C . ALA A 1 165 ? -5.809 -7.955 20.051 1.00 80.12 165 ALA A C 1
ATOM 1331 O O . ALA A 1 165 ? -6.307 -8.651 20.930 1.00 80.12 165 ALA A O 1
ATOM 1332 N N . ALA A 1 166 ? -6.330 -7.865 18.823 1.00 70.50 166 ALA A N 1
ATOM 1333 C CA . ALA A 1 166 ? -7.617 -8.460 18.475 1.00 70.50 166 ALA A CA 1
ATOM 1334 C C . ALA A 1 166 ? -7.587 -9.997 18.370 1.00 70.50 166 ALA A C 1
ATOM 1336 O O . ALA A 1 166 ? -8.493 -10.655 18.876 1.00 70.50 166 ALA A O 1
ATOM 1337 N N . ASP A 1 167 ? -6.574 -10.574 17.705 1.00 64.44 167 ASP A N 1
ATOM 1338 C CA . ASP A 1 167 ? -6.705 -11.938 17.160 1.00 64.44 167 ASP A CA 1
ATOM 1339 C C . ASP A 1 167 ? -5.459 -12.838 17.307 1.00 64.44 167 ASP A C 1
ATOM 1341 O O . ASP A 1 167 ? -5.445 -13.946 16.768 1.00 64.44 167 ASP A O 1
ATOM 1345 N N . GLY A 1 168 ? -4.376 -12.391 17.958 1.00 64.31 168 GLY A N 1
ATOM 1346 C CA . GLY A 1 168 ? -3.130 -13.177 18.047 1.00 64.31 168 GLY A CA 1
ATOM 1347 C C . GLY A 1 168 ? -2.502 -13.524 16.683 1.00 64.31 168 GLY A C 1
ATOM 1348 O O . GLY A 1 168 ? -1.670 -14.427 16.586 1.00 64.31 168 GLY A O 1
ATOM 1349 N N . ARG A 1 169 ? -2.915 -12.832 15.608 1.00 69.81 169 ARG A N 1
ATOM 1350 C CA . ARG A 1 169 ? -2.409 -13.026 14.242 1.00 69.81 169 ARG A CA 1
ATOM 1351 C C . ARG A 1 169 ? -0.941 -12.623 14.158 1.00 69.81 169 ARG A C 1
ATOM 1353 O O . ARG A 1 169 ? -0.486 -11.708 14.846 1.00 69.81 169 ARG A O 1
ATOM 1360 N N . LEU A 1 170 ? -0.209 -13.261 13.244 1.00 83.69 170 LEU A N 1
ATOM 1361 C CA . LEU A 1 170 ? 1.157 -12.855 12.929 1.00 83.69 170 LEU A CA 1
ATOM 1362 C C . LEU A 1 170 ? 1.102 -11.601 12.056 1.00 83.69 170 LEU A C 1
ATOM 1364 O O . LEU A 1 170 ? 0.773 -11.666 10.873 1.00 83.69 170 LEU A O 1
ATOM 1368 N N . VAL A 1 171 ? 1.404 -10.456 12.652 1.00 90.19 171 VAL A N 1
ATOM 1369 C CA . VAL A 1 171 ? 1.457 -9.169 11.957 1.00 90.19 171 VAL A CA 1
ATOM 1370 C C . VAL A 1 171 ? 2.913 -8.741 11.855 1.00 90.19 171 VAL A C 1
ATOM 1372 O O . VAL A 1 171 ? 3.632 -8.776 12.853 1.00 90.19 171 VAL A O 1
ATOM 1375 N N . SER A 1 172 ? 3.346 -8.344 10.661 1.00 91.50 172 SER A N 1
ATOM 1376 C CA . SER A 1 172 ? 4.577 -7.579 10.479 1.00 91.50 172 SER A CA 1
ATOM 1377 C C . SER A 1 172 ? 4.288 -6.257 9.789 1.00 91.50 172 SER A C 1
ATOM 1379 O O . SER A 1 172 ? 3.460 -6.161 8.880 1.00 91.50 172 SER A O 1
ATOM 1381 N N . VAL A 1 173 ? 4.990 -5.238 10.267 1.00 94.31 173 VAL A N 1
ATOM 1382 C CA . VAL A 1 173 ? 5.068 -3.916 9.660 1.00 94.31 173 VAL A CA 1
ATOM 1383 C C . VAL A 1 173 ? 6.487 -3.710 9.162 1.00 94.31 173 VAL A C 1
ATOM 1385 O O . VAL A 1 173 ? 7.458 -3.949 9.886 1.00 94.31 173 VAL A O 1
ATOM 1388 N N . GLU A 1 174 ? 6.597 -3.339 7.897 1.00 95.06 174 GLU A N 1
ATOM 1389 C CA . GLU A 1 174 ? 7.833 -3.410 7.133 1.00 95.06 174 GLU A CA 1
ATOM 1390 C C . GLU A 1 174 ? 8.041 -2.111 6.355 1.00 95.06 174 GLU A C 1
ATOM 1392 O O . GLU A 1 174 ? 7.101 -1.538 5.806 1.00 95.06 174 GLU A O 1
ATOM 1397 N N . VAL A 1 175 ? 9.291 -1.666 6.288 1.00 96.44 175 VAL A N 1
ATOM 1398 C CA . VAL A 1 175 ? 9.738 -0.639 5.349 1.00 96.44 175 VAL A CA 1
ATOM 1399 C C . VAL A 1 175 ? 10.675 -1.317 4.371 1.00 96.44 175 VAL A C 1
ATOM 1401 O O . VAL A 1 175 ? 11.733 -1.816 4.763 1.00 96.44 175 VAL A O 1
ATOM 1404 N N . VAL A 1 176 ? 10.271 -1.350 3.105 1.00 96.44 176 VAL A N 1
ATOM 1405 C CA . VAL A 1 176 ? 11.067 -1.929 2.026 1.00 96.44 176 VAL A CA 1
ATOM 1406 C C . VAL A 1 176 ? 11.691 -0.803 1.219 1.00 96.44 176 VAL A C 1
ATOM 1408 O O . VAL A 1 176 ? 11.006 -0.091 0.483 1.00 96.44 176 VAL A O 1
ATOM 1411 N N . THR A 1 177 ? 13.004 -0.661 1.349 1.00 96.31 177 THR A N 1
ATOM 1412 C CA . THR A 1 177 ? 13.794 0.281 0.561 1.00 96.31 177 THR A CA 1
ATOM 1413 C C . THR A 1 177 ? 14.309 -0.412 -0.690 1.00 96.31 177 THR A C 1
ATOM 1415 O O . THR A 1 177 ? 14.899 -1.491 -0.631 1.00 96.31 177 THR A O 1
ATOM 1418 N N . LEU A 1 178 ? 14.103 0.219 -1.837 1.00 96.19 178 LEU A N 1
ATOM 1419 C CA . LEU A 1 178 ? 14.595 -0.248 -3.120 1.00 96.19 178 LEU A CA 1
ATOM 1420 C C . LEU A 1 178 ? 15.861 0.502 -3.504 1.00 96.19 178 LEU A C 1
ATOM 1422 O O . LEU A 1 178 ? 15.881 1.732 -3.509 1.00 96.19 178 LEU A O 1
ATOM 1426 N N . SER A 1 179 ? 16.896 -0.236 -3.887 1.00 93.62 179 SER A N 1
ATOM 1427 C CA . SER A 1 179 ? 18.131 0.322 -4.433 1.00 93.62 179 SER A CA 1
ATOM 1428 C C . SER A 1 179 ? 18.425 -0.242 -5.825 1.00 93.62 179 SER A C 1
ATOM 1430 O O . SER A 1 179 ? 18.149 -1.415 -6.097 1.00 93.62 179 SER A O 1
ATOM 1432 N N . PRO A 1 180 ? 18.964 0.568 -6.752 1.00 92.38 180 PRO A N 1
ATOM 1433 C CA . PRO A 1 180 ? 19.448 0.034 -8.013 1.00 92.38 180 PRO A CA 1
ATOM 1434 C C . PRO A 1 180 ? 20.601 -0.930 -7.723 1.00 92.38 180 PRO A C 1
ATOM 1436 O O . PRO A 1 180 ? 21.468 -0.649 -6.896 1.00 92.38 180 PRO A O 1
ATOM 1439 N N . ARG A 1 181 ? 20.619 -2.074 -8.405 1.00 90.69 181 ARG A N 1
ATOM 1440 C CA . ARG A 1 181 ? 21.781 -2.957 -8.403 1.00 90.69 181 ARG A CA 1
ATOM 1441 C C . ARG A 1 181 ? 22.923 -2.203 -9.078 1.00 90.69 181 ARG A C 1
ATOM 1443 O O . ARG A 1 181 ? 22.792 -1.832 -10.246 1.00 90.69 181 ARG A O 1
ATOM 1450 N N . GLU A 1 182 ? 24.012 -1.973 -8.353 1.00 75.31 182 GLU A N 1
ATOM 1451 C CA . GLU A 1 182 ? 25.230 -1.449 -8.962 1.00 75.31 182 GLU A CA 1
ATOM 1452 C C . GLU A 1 182 ? 25.657 -2.408 -10.075 1.00 75.31 182 GLU A C 1
ATOM 1454 O O . GLU A 1 182 ? 25.659 -3.632 -9.897 1.00 75.31 182 GLU A O 1
ATOM 1459 N N . ALA A 1 183 ? 25.940 -1.863 -11.258 1.00 58.12 183 ALA A N 1
ATOM 1460 C CA . ALA A 1 183 ? 26.564 -2.655 -12.299 1.00 58.12 183 ALA A CA 1
ATOM 1461 C C . ALA A 1 183 ? 27.921 -3.093 -11.745 1.00 58.12 183 ALA A C 1
ATOM 1463 O O . ALA A 1 183 ? 28.763 -2.245 -11.453 1.00 58.12 183 ALA A O 1
ATOM 1464 N N . ILE A 1 184 ? 28.117 -4.400 -11.560 1.00 48.81 184 ILE A N 1
ATOM 1465 C CA . ILE A 1 184 ? 29.460 -4.930 -11.333 1.00 48.81 184 ILE A CA 1
ATOM 1466 C C . ILE A 1 184 ? 30.264 -4.472 -12.550 1.00 48.81 184 ILE A C 1
ATOM 1468 O O . ILE A 1 184 ? 29.859 -4.756 -13.679 1.00 48.81 184 ILE A O 1
ATOM 1472 N N . GLY A 1 185 ? 31.298 -3.665 -12.300 1.00 48.00 185 GLY A N 1
ATOM 1473 C CA . GLY A 1 185 ? 32.122 -3.039 -13.327 1.00 48.00 185 GLY A CA 1
ATOM 1474 C C . GLY A 1 185 ? 32.480 -4.030 -14.429 1.00 48.00 185 GLY A C 1
ATOM 1475 O O . GLY A 1 185 ? 32.881 -5.160 -14.147 1.00 48.00 185 GLY A O 1
ATOM 1476 N N . SER A 1 186 ? 32.234 -3.593 -15.663 1.00 36.22 186 SER A N 1
ATOM 1477 C CA . SER A 1 186 ? 32.715 -4.227 -16.892 1.00 36.22 186 SER A CA 1
ATOM 1478 C C . SER A 1 186 ? 34.236 -4.200 -16.959 1.00 36.22 186 SER A C 1
ATOM 1480 O O . SER A 1 186 ? 34.816 -3.227 -16.425 1.00 36.22 186 SER A O 1
#

Foldseek 3Di:
DQDDAAEAEDADAVVLQVCLLVLNLVLCVQPDPLQSVVLSVVCVVPHHNPSSQVSNVRSVVGDFDKDFFQPQLLADCPLVDDDDDPDPNSVVVSVVCPVQQDPSVVLNVVQVVVQVVPVDDRAGFARMWTDDPQEIEGEHEAEPPDDDDPSPVVNLSSVVVRNCVPDVTHYHRYYYYYDYDPDPDD

Sequence (186 aa):
MPSA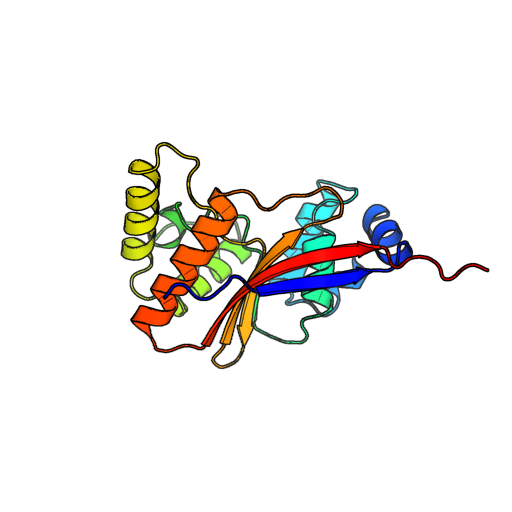VTQTTLTYSSADLERWKRKDRSLLRGCQPLVRRLLTAKADTRPGRRFFGEAYVLANEGTGESWYGSFKWLTSPKWSAPGPLADDYQEAFRAALQRHFRNLDTFQQEVRAAAEKTAGSLPVGPDLWLVTRRRHRFIEVKLPGDSLASHQLEGLQLIERHLRAADGRLVSVEVVTLSPREAIGS

pLDDT: mean 89.11, std 11.14, range [36.22, 97.5]

Radius of gyration: 16.85 Å; chains: 1; bounding box: 55×36×45 Å

Secondary structure (DSSP, 8-state):
-PPPPEEEEEEE-HHHHHHHHTT--GGGTTS-HHHHHHHHHHHHHS-SSTTHHHHHHHHHS-SSEEEE-TTTTTT-GGGTS-S--SSHHHHHHHHHHHHHSTTHHHHHHHHHHHHHHTTSPPP---SEEEEETTEEEEEEEE-TT----HHHHHHHHHHHHHHHHHH--EEEEEEEEEEEPP----